Protein AF-A0A3M6CZA2-F1 (afdb_monomer_lite)

pLDDT: mean 88.52, std 11.48, range [43.59, 98.12]

Sequence (264 aa):
MQGRQVVDALHIYQQDYGDNYLMNISAMGYRSLSHYLQSLDPKYHNEAEVNNFVRDFARHYEAGELNAEEFEIHKTHIETQLAPQTALLRQFIHAAPRISGVSLLKGATGHDDLFTTQLNGESALQALLSGKALRFNGFLSTTSSADAAVEFSSVSDERGLGRARYTVDLSSGDLSSEVLRRQTLRDLQSNRVDASSIFFRFKADHVAGIHVDAIQDAHNPDMSISEAGEQEILLNPGHYFQPEKIVMLEQGFAVTGRLAYGER

Organism: NCBI:txid251654

Structure (mmCIF, N/CA/C/O backbone):
data_AF-A0A3M6CZA2-F1
#
_entry.id   AF-A0A3M6CZA2-F1
#
loop_
_atom_site.group_PDB
_atom_site.id
_atom_site.type_symbol
_atom_site.label_atom_id
_atom_site.label_alt_id
_atom_site.label_comp_id
_atom_site.label_asym_id
_atom_site.label_entity_id
_atom_site.label_seq_id
_atom_site.pdbx_PDB_ins_code
_atom_site.Cartn_x
_atom_site.Cartn_y
_atom_site.Cartn_z
_atom_site.occupancy
_atom_site.B_iso_or_equiv
_atom_site.auth_seq_id
_atom_site.auth_comp_id
_atom_site.auth_asym_id
_atom_site.auth_atom_id
_atom_site.pdbx_PDB_model_num
ATOM 1 N N . MET A 1 1 ? 3.888 -18.919 -23.734 1.00 58.25 1 MET A N 1
ATOM 2 C CA . MET A 1 1 ? 4.608 -17.629 -23.836 1.00 58.25 1 MET A CA 1
ATOM 3 C C . MET A 1 1 ? 4.120 -16.617 -22.803 1.00 58.25 1 MET A C 1
ATOM 5 O O . MET A 1 1 ? 4.965 -16.112 -22.086 1.00 58.25 1 MET A O 1
ATOM 9 N N . GLN A 1 2 ? 2.809 -16.394 -22.642 1.00 70.69 2 GLN A N 1
ATOM 10 C CA . GLN A 1 2 ? 2.273 -15.407 -21.684 1.00 70.69 2 GLN A CA 1
ATOM 11 C C . GLN A 1 2 ? 2.619 -15.684 -20.204 1.00 70.69 2 GLN A C 1
ATOM 13 O O . GLN A 1 2 ? 2.971 -14.754 -19.494 1.00 70.69 2 GLN A O 1
ATOM 18 N N . GLY A 1 3 ? 2.607 -16.947 -19.752 1.00 75.38 3 GLY A N 1
ATOM 19 C CA . GLY A 1 3 ? 2.955 -17.289 -18.359 1.00 75.38 3 GLY A CA 1
ATOM 20 C C . GLY A 1 3 ? 4.385 -16.903 -17.956 1.00 75.38 3 GLY A C 1
ATOM 21 O O . GLY A 1 3 ? 4.588 -16.380 -16.870 1.00 75.38 3 GLY A O 1
ATOM 22 N N . ARG A 1 4 ? 5.364 -17.056 -18.861 1.00 79.88 4 ARG A N 1
ATOM 23 C CA . ARG A 1 4 ? 6.758 -16.656 -18.602 1.00 79.88 4 ARG A CA 1
ATOM 24 C C . ARG A 1 4 ? 6.899 -15.140 -18.452 1.00 79.88 4 ARG A C 1
ATOM 26 O O . ARG A 1 4 ? 7.545 -14.690 -17.525 1.00 79.88 4 ARG A O 1
ATOM 33 N N . GLN A 1 5 ? 6.218 -14.370 -19.300 1.00 87.19 5 GLN A N 1
ATOM 34 C CA . GLN A 1 5 ? 6.231 -12.905 -19.222 1.00 87.19 5 GLN A CA 1
ATOM 35 C C . GLN A 1 5 ? 5.618 -12.386 -17.912 1.00 87.19 5 GLN A C 1
ATOM 37 O O . GLN A 1 5 ? 6.065 -11.376 -17.386 1.00 87.19 5 GLN A O 1
ATOM 42 N N . VAL A 1 6 ? 4.604 -13.074 -17.375 1.00 87.88 6 VAL A N 1
ATOM 43 C CA . VAL A 1 6 ? 4.019 -12.736 -16.067 1.00 87.88 6 VAL A CA 1
ATOM 44 C C . VAL A 1 6 ? 5.003 -13.025 -14.936 1.00 87.88 6 VAL A C 1
ATOM 46 O O . VAL A 1 6 ? 5.134 -12.196 -14.044 1.00 87.88 6 VAL A O 1
ATOM 49 N N . VAL A 1 7 ? 5.712 -14.158 -14.982 1.00 86.31 7 VAL A N 1
ATOM 50 C CA . VAL A 1 7 ? 6.762 -14.472 -13.999 1.00 86.31 7 VAL A CA 1
ATOM 51 C C . VAL A 1 7 ? 7.895 -13.451 -14.061 1.00 86.31 7 VAL A C 1
ATOM 53 O O . VAL A 1 7 ? 8.303 -12.959 -13.018 1.00 86.31 7 VAL A O 1
ATOM 56 N N . ASP A 1 8 ? 8.351 -13.076 -15.257 1.00 87.88 8 ASP A N 1
ATOM 57 C CA . ASP A 1 8 ? 9.395 -12.059 -15.420 1.00 87.88 8 ASP A CA 1
ATOM 58 C C . ASP A 1 8 ? 8.938 -10.705 -14.840 1.00 87.88 8 ASP A C 1
ATOM 60 O O . ASP A 1 8 ? 9.689 -10.039 -14.133 1.00 87.88 8 ASP A O 1
ATOM 64 N N . ALA A 1 9 ? 7.680 -10.314 -15.073 1.00 91.50 9 ALA A N 1
ATOM 65 C CA . ALA A 1 9 ? 7.120 -9.085 -14.515 1.00 91.50 9 ALA A CA 1
ATOM 66 C C . ALA A 1 9 ? 6.955 -9.139 -12.984 1.00 91.50 9 ALA A C 1
ATOM 68 O O . ALA A 1 9 ? 7.176 -8.131 -12.317 1.00 91.50 9 ALA A O 1
ATOM 69 N N . LEU A 1 10 ? 6.582 -10.298 -12.424 1.00 90.12 10 LEU A N 1
ATOM 70 C CA . LEU A 1 10 ? 6.540 -10.519 -10.974 1.00 90.12 10 LEU A CA 1
ATOM 71 C C . LEU A 1 10 ? 7.938 -10.445 -10.368 1.00 90.12 10 LEU A C 1
ATOM 73 O O . LEU A 1 10 ? 8.107 -9.820 -9.329 1.00 90.12 10 LEU A O 1
ATOM 77 N N . HIS A 1 11 ? 8.931 -11.028 -11.040 1.00 87.38 11 HIS A N 1
ATOM 78 C CA . HIS A 1 11 ? 10.315 -10.958 -10.600 1.00 87.38 11 HIS A CA 1
ATOM 79 C C . HIS A 1 11 ? 10.793 -9.509 -10.530 1.00 87.38 11 HIS A C 1
ATOM 81 O O . HIS A 1 11 ? 11.280 -9.103 -9.485 1.00 87.38 11 HIS A O 1
ATOM 87 N N . ILE A 1 12 ? 10.579 -8.721 -11.589 1.00 89.56 12 ILE A N 1
ATOM 88 C CA . ILE A 1 12 ? 10.901 -7.284 -11.602 1.00 89.56 12 ILE A CA 1
ATOM 89 C C . ILE A 1 12 ? 10.194 -6.561 -10.447 1.00 89.56 12 ILE A C 1
ATOM 91 O O . ILE A 1 12 ? 10.820 -5.797 -9.724 1.00 89.56 12 ILE A O 1
ATOM 95 N N . TYR A 1 13 ? 8.906 -6.840 -10.220 1.00 89.75 13 TYR A N 1
ATOM 96 C CA . TYR A 1 13 ? 8.162 -6.224 -9.120 1.00 89.75 13 TYR A CA 1
ATOM 97 C C . TYR A 1 13 ? 8.726 -6.574 -7.732 1.00 89.75 13 TYR A C 1
ATOM 99 O O . TYR A 1 13 ? 8.630 -5.754 -6.829 1.00 89.75 13 TYR A O 1
ATOM 107 N N . GLN A 1 14 ? 9.286 -7.769 -7.544 1.00 85.25 14 GLN A N 1
ATOM 108 C CA . GLN A 1 14 ? 9.836 -8.224 -6.262 1.00 85.25 14 GLN A CA 1
ATOM 109 C C . GLN A 1 14 ? 11.319 -7.867 -6.058 1.00 85.25 14 GLN A C 1
ATOM 111 O O . GLN A 1 14 ? 11.851 -8.148 -4.992 1.00 85.25 14 GLN A O 1
ATOM 116 N N . GLN A 1 15 ? 12.005 -7.288 -7.049 1.00 79.50 15 GLN A N 1
ATOM 117 C CA . GLN A 1 15 ? 13.421 -6.938 -6.912 1.00 79.50 15 GLN A CA 1
ATOM 118 C C . GLN A 1 15 ? 13.648 -5.740 -5.977 1.00 79.50 15 GLN A C 1
ATOM 120 O O . GLN A 1 15 ? 12.891 -4.766 -5.974 1.00 79.50 15 GLN A O 1
ATOM 125 N N . ASP A 1 16 ? 14.775 -5.771 -5.265 1.00 66.31 16 ASP A N 1
ATOM 126 C CA . ASP A 1 16 ? 15.174 -4.788 -4.248 1.00 66.31 16 ASP A CA 1
ATOM 127 C C . ASP A 1 16 ? 15.736 -3.467 -4.815 1.00 66.31 16 ASP A C 1
ATOM 129 O O . ASP A 1 16 ? 16.473 -2.754 -4.141 1.00 66.31 16 ASP A O 1
ATOM 133 N N . TYR A 1 17 ? 15.383 -3.100 -6.050 1.00 79.06 17 TYR A N 1
ATOM 134 C CA . TYR A 1 17 ? 15.902 -1.902 -6.735 1.00 79.06 17 TYR A CA 1
ATOM 135 C C . TYR A 1 17 ? 14.880 -0.759 -6.854 1.00 79.06 17 TYR A C 1
ATOM 137 O O . TYR A 1 17 ? 15.056 0.174 -7.638 1.00 79.06 17 TYR A O 1
ATOM 145 N N . GLY A 1 18 ? 13.790 -0.827 -6.084 1.00 85.94 18 GLY A N 1
ATOM 146 C CA . GLY A 1 18 ? 12.730 0.186 -6.082 1.00 85.94 18 GLY A CA 1
ATOM 147 C C . GLY A 1 18 ? 11.766 0.090 -7.266 1.00 85.94 18 GLY A C 1
ATOM 148 O O . GLY A 1 18 ? 10.892 0.946 -7.442 1.00 85.94 18 GLY A O 1
ATOM 149 N N . ASP A 1 19 ? 11.861 -0.973 -8.061 1.00 91.62 19 ASP A N 1
ATOM 150 C CA . ASP A 1 19 ? 10.943 -1.220 -9.170 1.00 91.62 19 ASP A CA 1
ATOM 151 C C . ASP A 1 19 ? 9.513 -1.421 -8.677 1.00 91.62 19 ASP A C 1
ATOM 153 O O . ASP A 1 19 ? 8.578 -0.926 -9.306 1.00 91.62 19 ASP A O 1
ATOM 157 N N . ASN A 1 20 ? 9.316 -2.022 -7.499 1.00 90.88 20 ASN A N 1
ATOM 158 C CA . ASN A 1 20 ? 8.005 -2.090 -6.855 1.00 90.88 20 ASN A CA 1
ATOM 159 C C . ASN A 1 20 ? 7.363 -0.697 -6.700 1.00 90.88 20 ASN A C 1
ATOM 161 O O . ASN A 1 20 ? 6.178 -0.511 -6.992 1.00 90.88 20 ASN A O 1
ATOM 165 N N . TYR A 1 21 ? 8.136 0.304 -6.283 1.00 92.81 21 TYR A N 1
ATOM 166 C CA . TYR A 1 21 ? 7.700 1.681 -6.098 1.00 92.81 21 TYR A CA 1
ATOM 167 C C . TYR A 1 21 ? 7.381 2.345 -7.444 1.00 92.81 21 TYR A C 1
ATOM 169 O O . TYR A 1 21 ? 6.293 2.902 -7.627 1.00 92.81 21 TYR A O 1
ATOM 177 N N . LEU A 1 22 ? 8.271 2.220 -8.429 1.00 94.62 22 LEU A N 1
ATOM 178 C CA . LEU A 1 22 ? 8.088 2.805 -9.761 1.00 94.62 22 LEU A CA 1
ATOM 179 C C . LEU A 1 22 ? 6.929 2.151 -10.538 1.00 94.62 22 LEU A C 1
ATOM 181 O O . LEU A 1 22 ? 6.143 2.838 -11.200 1.00 94.62 22 LEU A O 1
ATOM 185 N N . MET A 1 23 ? 6.753 0.835 -10.411 1.00 95.81 23 MET A N 1
ATOM 186 C CA . MET A 1 23 ? 5.603 0.110 -10.952 1.00 95.81 23 MET A CA 1
ATOM 187 C C . MET A 1 23 ? 4.302 0.547 -10.275 1.00 95.81 23 MET A C 1
ATOM 189 O O . MET A 1 23 ? 3.284 0.691 -10.951 1.00 95.81 23 MET A O 1
ATOM 193 N N . ASN A 1 24 ? 4.315 0.834 -8.969 1.00 94.81 24 ASN A N 1
ATOM 194 C CA . ASN A 1 24 ? 3.164 1.412 -8.273 1.00 94.81 24 ASN A CA 1
ATOM 195 C C . ASN A 1 24 ? 2.813 2.816 -8.789 1.00 94.81 24 ASN A C 1
ATOM 197 O O . ASN A 1 24 ? 1.635 3.104 -9.014 1.00 94.81 24 ASN A O 1
ATOM 201 N N . ILE A 1 25 ? 3.808 3.662 -9.074 1.00 95.38 25 ILE A N 1
ATOM 202 C CA . ILE A 1 25 ? 3.595 4.956 -9.742 1.00 95.38 25 ILE A CA 1
ATOM 203 C C . ILE A 1 25 ? 2.927 4.768 -11.109 1.00 95.38 25 ILE A C 1
ATOM 205 O O . ILE A 1 25 ? 1.916 5.413 -11.409 1.00 95.38 25 ILE A O 1
ATOM 209 N N . SER A 1 26 ? 3.441 3.842 -11.919 1.00 96.06 26 SER A N 1
ATOM 210 C CA . SER A 1 26 ? 2.845 3.507 -13.215 1.00 96.06 26 SER A CA 1
ATOM 211 C C . SER A 1 26 ? 1.407 2.986 -13.067 1.00 96.06 26 SER A C 1
ATOM 213 O O . SER A 1 26 ? 0.498 3.375 -13.807 1.00 96.06 26 SER A O 1
ATOM 215 N N . ALA A 1 27 ? 1.158 2.154 -12.054 1.00 95.19 27 ALA A N 1
ATOM 216 C CA . ALA A 1 27 ? -0.139 1.554 -11.772 1.00 95.19 27 ALA A CA 1
ATOM 217 C C . ALA A 1 27 ? -1.202 2.592 -11.377 1.00 95.19 27 ALA A C 1
ATOM 219 O O . ALA A 1 27 ? -2.349 2.485 -11.828 1.00 95.19 27 ALA A O 1
ATOM 220 N N . MET A 1 28 ? -0.801 3.634 -10.641 1.00 94.06 28 MET A N 1
ATOM 221 C CA . MET A 1 28 ? -1.630 4.800 -10.311 1.00 94.06 28 MET A CA 1
ATOM 222 C C . MET A 1 28 ? -2.018 5.640 -11.543 1.00 94.06 28 MET A C 1
ATOM 224 O O . MET A 1 28 ? -2.902 6.490 -11.455 1.00 94.06 28 MET A O 1
ATOM 228 N N . GLY A 1 29 ? -1.407 5.387 -12.706 1.00 93.94 29 GLY A N 1
ATOM 229 C CA . GLY A 1 29 ? -1.721 6.047 -13.975 1.00 93.94 29 GLY A CA 1
ATOM 230 C C . GLY A 1 29 ? -0.766 7.182 -14.346 1.00 93.94 29 GLY A C 1
ATOM 231 O O . GLY A 1 29 ? -1.003 7.880 -15.338 1.00 93.94 29 GLY A O 1
ATOM 232 N N . TYR A 1 30 ? 0.318 7.375 -13.592 1.00 95.81 30 TYR A N 1
ATOM 233 C CA . TYR A 1 30 ? 1.350 8.338 -13.953 1.00 95.81 30 TYR A CA 1
ATOM 234 C C . TYR A 1 30 ? 2.206 7.786 -15.091 1.00 95.81 30 TYR A C 1
ATOM 236 O O . TYR A 1 30 ? 2.660 6.646 -15.068 1.00 95.81 30 TYR A O 1
ATOM 244 N N . ARG A 1 31 ? 2.418 8.619 -16.112 1.00 93.19 31 ARG A N 1
ATOM 245 C CA . ARG A 1 31 ? 3.180 8.241 -17.308 1.00 93.19 31 ARG A CA 1
ATOM 246 C C . ARG A 1 31 ? 4.689 8.250 -17.089 1.00 93.19 31 ARG A C 1
ATOM 248 O O . ARG A 1 31 ? 5.379 7.576 -17.833 1.00 93.19 31 ARG A O 1
ATOM 255 N N . SER A 1 32 ? 5.169 9.030 -16.124 1.00 95.12 32 SER A N 1
ATOM 256 C CA . SER A 1 32 ? 6.586 9.245 -15.836 1.00 95.12 32 SER A CA 1
ATOM 257 C C . SER A 1 32 ? 6.802 9.558 -14.361 1.00 95.12 32 SER A C 1
ATOM 259 O O . SER A 1 32 ? 5.875 10.012 -13.678 1.00 95.12 32 SER A O 1
ATOM 261 N N . LEU A 1 33 ? 8.042 9.385 -13.893 1.00 94.62 33 LEU A N 1
ATOM 262 C CA . LEU A 1 33 ? 8.445 9.770 -12.540 1.00 94.62 33 LEU A CA 1
ATOM 263 C C . LEU A 1 33 ? 8.241 11.276 -12.316 1.00 94.62 33 LEU A C 1
ATOM 265 O O . LEU A 1 33 ? 7.632 11.681 -11.330 1.00 94.62 33 LEU A O 1
ATOM 269 N N . SER A 1 34 ? 8.652 12.110 -13.274 1.00 95.06 34 SER A N 1
ATOM 270 C CA . SER A 1 34 ? 8.475 13.566 -13.201 1.00 95.06 34 SER A CA 1
ATOM 271 C C . SER A 1 34 ? 7.008 13.977 -13.051 1.00 95.06 34 SER A C 1
ATOM 273 O O . SER A 1 34 ? 6.697 14.841 -12.235 1.00 95.06 34 SER A O 1
ATOM 275 N N . HIS A 1 35 ? 6.093 13.347 -13.801 1.00 95.31 35 HIS A N 1
ATOM 276 C CA . HIS A 1 35 ? 4.660 13.645 -13.710 1.00 95.31 35 HIS A CA 1
ATOM 277 C C . HIS A 1 35 ? 4.093 13.295 -12.327 1.00 95.31 35 HIS A C 1
ATOM 279 O O . HIS A 1 35 ? 3.260 14.029 -11.798 1.00 95.31 35 HIS A O 1
ATOM 285 N N . TYR A 1 36 ? 4.563 12.198 -11.728 1.00 95.31 36 TYR A N 1
ATOM 286 C CA . TYR A 1 36 ? 4.204 11.830 -10.362 1.00 95.31 36 TYR A CA 1
ATOM 287 C C . TYR A 1 36 ? 4.725 12.837 -9.339 1.00 95.31 36 TYR A C 1
ATOM 289 O O . TYR A 1 36 ? 3.931 13.394 -8.581 1.00 95.31 36 TYR A O 1
ATOM 297 N N . LEU A 1 37 ? 6.020 13.147 -9.370 1.00 95.44 37 LEU A N 1
ATOM 298 C CA . LEU A 1 37 ? 6.642 14.075 -8.425 1.00 95.44 37 LEU A CA 1
ATOM 299 C C . LEU A 1 37 ? 5.999 15.470 -8.474 1.00 95.44 37 LEU A C 1
ATOM 301 O O . LEU A 1 37 ? 5.700 16.053 -7.436 1.00 95.44 37 LEU A O 1
ATOM 305 N N . GLN A 1 38 ? 5.685 15.975 -9.669 1.00 95.31 38 GLN A N 1
ATOM 306 C CA . GLN A 1 38 ? 4.983 17.254 -9.852 1.00 95.31 38 GLN A CA 1
ATOM 307 C C . GLN A 1 38 ? 3.582 17.279 -9.228 1.00 95.31 38 GLN A C 1
ATOM 309 O O . GLN A 1 38 ? 3.094 18.353 -8.876 1.00 95.31 38 GLN A O 1
ATOM 314 N N . SER A 1 39 ? 2.937 16.117 -9.087 1.00 94.50 39 SER A N 1
ATOM 315 C CA . SER A 1 39 ? 1.644 16.003 -8.407 1.00 94.50 39 SER A CA 1
ATOM 316 C C . SER A 1 39 ? 1.758 15.995 -6.880 1.00 94.50 39 SER A C 1
ATOM 318 O O . SER A 1 39 ? 0.775 16.309 -6.210 1.00 94.50 39 SER A O 1
ATOM 320 N N . LEU A 1 40 ? 2.938 15.668 -6.338 1.00 91.94 40 LEU A N 1
ATOM 321 C CA . LEU A 1 40 ? 3.200 15.674 -4.899 1.00 91.94 40 LEU A CA 1
ATOM 322 C C . LEU A 1 40 ? 3.536 17.076 -4.387 1.00 91.94 40 LEU A C 1
ATOM 324 O O . LEU A 1 40 ? 2.993 17.506 -3.373 1.00 91.94 40 LEU A O 1
ATOM 328 N N . ASP A 1 41 ? 4.433 17.785 -5.078 1.00 93.81 41 ASP A N 1
ATOM 329 C CA . ASP A 1 41 ? 4.926 19.091 -4.638 1.00 93.81 41 ASP A CA 1
ATOM 330 C C . ASP A 1 41 ? 5.296 19.986 -5.841 1.00 93.81 41 ASP A C 1
ATOM 332 O O . ASP A 1 41 ? 6.012 19.542 -6.750 1.00 93.81 41 ASP A O 1
ATOM 336 N N . PRO A 1 42 ? 4.873 21.270 -5.856 1.00 94.69 42 PRO A N 1
ATOM 337 C CA . PRO A 1 42 ? 5.245 22.225 -6.894 1.00 94.69 42 PRO A CA 1
ATOM 338 C C . PRO A 1 42 ? 6.751 22.337 -7.172 1.00 94.69 42 PRO A C 1
ATOM 340 O O . PRO A 1 42 ? 7.116 22.632 -8.311 1.00 94.69 42 PRO A O 1
ATOM 343 N N . LYS A 1 43 ? 7.634 22.076 -6.195 1.00 96.00 43 LYS A N 1
ATOM 344 C CA . LYS A 1 43 ? 9.096 22.152 -6.373 1.00 96.00 43 LYS A CA 1
ATOM 345 C C . LYS A 1 43 ? 9.610 21.258 -7.505 1.00 96.00 43 LYS A C 1
ATOM 347 O O . LYS A 1 43 ? 10.557 21.630 -8.190 1.00 96.00 43 LYS A O 1
ATOM 352 N N . TYR A 1 44 ? 8.942 20.135 -7.776 1.00 96.56 44 TYR A N 1
ATOM 353 C CA . TYR A 1 44 ? 9.331 19.185 -8.823 1.00 96.56 44 TYR A CA 1
ATOM 354 C C . TYR A 1 44 ? 8.996 19.650 -10.253 1.00 96.56 44 TYR A C 1
ATOM 356 O O . TYR A 1 44 ? 9.281 18.948 -11.223 1.00 96.56 44 TYR A O 1
ATOM 364 N N . HIS A 1 45 ? 8.442 20.857 -10.423 1.00 94.81 45 HIS A N 1
ATOM 365 C CA . HIS A 1 45 ? 8.446 21.536 -11.725 1.00 94.81 45 HIS A CA 1
ATOM 366 C C . HIS A 1 45 ? 9.856 22.010 -12.121 1.00 94.81 45 HIS A C 1
ATOM 368 O O . HIS A 1 45 ? 10.099 22.304 -13.289 1.00 94.81 45 HIS A O 1
ATOM 374 N N . ASN A 1 46 ? 10.791 22.069 -11.166 1.00 96.06 46 ASN A N 1
ATOM 375 C CA . ASN A 1 46 ? 12.207 22.293 -11.419 1.00 96.06 46 ASN A CA 1
ATOM 376 C C . ASN A 1 46 ? 12.916 20.962 -11.720 1.00 96.06 46 ASN A C 1
ATOM 378 O O . ASN A 1 46 ? 12.946 20.058 -10.886 1.00 96.06 46 ASN A O 1
ATOM 382 N N . GLU A 1 47 ? 13.556 20.866 -12.886 1.00 95.38 47 GLU A N 1
ATOM 383 C CA . GLU A 1 47 ? 14.305 19.675 -13.293 1.00 95.38 47 GLU A CA 1
ATOM 384 C C . GLU A 1 47 ? 15.463 19.336 -12.339 1.00 95.38 47 GLU A C 1
ATOM 386 O O . GLU A 1 47 ? 15.766 18.162 -12.136 1.00 95.38 47 GLU A O 1
ATOM 391 N N . ALA A 1 48 ? 16.079 20.330 -11.693 1.00 96.56 48 ALA A N 1
ATOM 392 C CA . ALA A 1 48 ? 17.123 20.073 -10.705 1.00 96.56 48 ALA A CA 1
ATOM 393 C C . ALA A 1 48 ? 16.595 19.279 -9.495 1.00 96.56 48 ALA A C 1
ATOM 395 O O . ALA A 1 48 ? 17.285 18.382 -9.016 1.00 96.56 48 ALA A O 1
ATOM 396 N N . GLU A 1 49 ? 15.362 19.547 -9.050 1.00 97.06 49 GLU A N 1
ATOM 397 C CA . GLU A 1 49 ? 14.726 18.824 -7.938 1.00 97.06 49 GLU A CA 1
ATOM 398 C C . GLU A 1 49 ? 14.362 17.390 -8.330 1.00 97.06 49 GLU A C 1
ATOM 400 O O . GLU A 1 49 ? 14.559 16.463 -7.546 1.00 97.06 49 GLU A O 1
ATOM 405 N N . VAL A 1 50 ? 13.898 17.185 -9.567 1.00 95.69 50 VAL A N 1
ATOM 406 C CA . VAL A 1 50 ? 13.680 15.837 -10.120 1.00 95.69 50 VAL A CA 1
ATOM 407 C C . VAL A 1 50 ? 15.001 15.069 -10.180 1.00 95.69 50 VAL A C 1
ATOM 409 O O . VAL A 1 50 ? 15.072 13.916 -9.765 1.00 95.69 50 VAL A O 1
ATOM 412 N N . ASN A 1 51 ? 16.075 15.714 -10.637 1.00 95.62 51 ASN A N 1
ATOM 413 C CA . ASN A 1 51 ? 17.385 15.080 -10.724 1.00 95.62 51 ASN A CA 1
ATOM 414 C C . ASN A 1 51 ? 17.970 14.742 -9.342 1.00 95.62 51 ASN A C 1
ATOM 416 O O . ASN A 1 51 ? 18.650 13.728 -9.203 1.00 95.62 51 ASN A O 1
ATOM 420 N N . ASN A 1 52 ? 17.722 15.571 -8.324 1.00 95.00 52 ASN A N 1
ATOM 421 C CA . ASN A 1 52 ? 18.109 15.271 -6.944 1.00 95.00 52 ASN A CA 1
ATOM 422 C C . ASN A 1 52 ? 17.349 14.054 -6.417 1.00 95.00 52 ASN A C 1
ATOM 424 O O . ASN A 1 52 ? 17.981 13.128 -5.918 1.00 95.00 52 ASN A O 1
ATOM 428 N N . PHE A 1 53 ? 16.031 14.002 -6.641 1.00 94.94 53 PHE A N 1
ATOM 429 C CA . PHE A 1 53 ? 15.223 12.840 -6.279 1.00 94.94 53 PHE A CA 1
ATOM 430 C C . PHE A 1 53 ? 15.770 11.549 -6.895 1.00 94.94 53 PHE A C 1
ATOM 432 O O . PHE A 1 53 ? 15.931 10.572 -6.179 1.00 94.94 53 PHE A O 1
ATOM 439 N N . VAL A 1 54 ? 16.103 11.537 -8.192 1.00 94.50 54 VAL A N 1
ATOM 440 C CA . VAL A 1 54 ? 16.634 10.334 -8.864 1.00 94.50 54 VAL A CA 1
ATOM 441 C C . VAL A 1 54 ? 17.928 9.843 -8.205 1.00 94.50 54 VAL A C 1
ATOM 443 O O . VAL A 1 54 ? 18.098 8.643 -8.009 1.00 94.50 54 VAL A O 1
ATOM 446 N N . ARG A 1 55 ? 18.829 10.756 -7.817 1.00 92.94 55 ARG A N 1
ATOM 447 C CA . ARG A 1 55 ? 20.075 10.384 -7.123 1.00 92.94 55 ARG A CA 1
ATOM 448 C C . ARG A 1 55 ? 19.812 9.834 -5.730 1.00 92.94 55 ARG A C 1
ATOM 450 O O . ARG A 1 55 ? 20.449 8.862 -5.338 1.00 92.94 55 ARG A O 1
ATOM 457 N N . ASP A 1 56 ? 18.906 10.458 -4.987 1.00 92.94 56 ASP A N 1
ATOM 458 C CA . ASP A 1 56 ? 18.588 10.032 -3.626 1.00 92.94 56 ASP A CA 1
ATOM 459 C C . ASP A 1 56 ? 17.830 8.699 -3.625 1.00 92.94 56 ASP A C 1
ATOM 461 O O . ASP A 1 56 ? 18.148 7.824 -2.826 1.00 92.94 56 ASP A O 1
ATOM 465 N N . PHE A 1 57 ? 16.928 8.495 -4.589 1.00 92.38 57 PHE A N 1
ATOM 466 C CA . PHE A 1 57 ? 16.244 7.226 -4.830 1.00 92.38 57 PHE A CA 1
ATOM 467 C C . PHE A 1 57 ? 17.239 6.105 -5.160 1.00 92.38 57 PHE A C 1
ATOM 469 O O . PHE A 1 57 ? 17.210 5.049 -4.539 1.00 92.38 57 PHE A O 1
ATOM 476 N N . ALA A 1 58 ? 18.178 6.348 -6.077 1.00 90.31 58 ALA A N 1
ATOM 477 C CA . ALA A 1 58 ? 19.204 5.367 -6.426 1.00 90.31 58 ALA A CA 1
ATOM 478 C C . ALA A 1 58 ? 20.113 5.012 -5.240 1.00 90.31 58 ALA A C 1
ATOM 480 O O . ALA A 1 58 ? 20.464 3.852 -5.049 1.00 90.31 58 ALA A O 1
ATOM 481 N N . ARG A 1 59 ? 20.463 5.995 -4.401 1.00 89.56 59 ARG A N 1
ATOM 482 C CA . ARG A 1 59 ? 21.220 5.756 -3.163 1.00 89.56 59 ARG A CA 1
ATOM 483 C C . ARG A 1 59 ? 20.422 4.963 -2.133 1.00 89.56 59 ARG A C 1
ATOM 485 O O . ARG A 1 59 ? 21.013 4.123 -1.467 1.00 89.56 59 ARG A O 1
ATOM 492 N N . HIS A 1 60 ? 19.124 5.241 -1.995 1.00 89.56 60 HIS A N 1
ATOM 493 C CA . HIS A 1 60 ? 18.236 4.520 -1.081 1.00 89.56 60 HIS A CA 1
ATOM 494 C C . HIS A 1 60 ? 18.197 3.024 -1.412 1.00 89.56 60 HIS A C 1
ATOM 496 O O . HIS A 1 60 ? 18.275 2.202 -0.510 1.00 89.56 60 HIS A O 1
ATOM 502 N N . TYR A 1 61 ? 18.159 2.688 -2.702 1.00 87.19 61 TYR A N 1
ATOM 503 C CA . TYR A 1 61 ? 18.171 1.312 -3.204 1.00 87.19 61 TYR A CA 1
ATOM 504 C C . TYR A 1 61 ? 19.579 0.792 -3.548 1.00 87.19 61 TYR A C 1
ATOM 506 O O . TYR A 1 61 ? 19.737 -0.077 -4.399 1.00 87.19 61 TYR A O 1
ATOM 514 N N . GLU A 1 62 ? 20.613 1.356 -2.912 1.00 82.06 62 GLU A N 1
ATOM 515 C CA . GLU A 1 62 ? 22.015 0.917 -2.994 1.00 82.06 62 GLU A CA 1
ATOM 516 C C . GLU A 1 62 ? 22.603 0.784 -4.418 1.00 82.06 62 GLU A C 1
ATOM 518 O O . GLU A 1 62 ? 23.628 0.134 -4.620 1.00 82.06 62 GLU A O 1
ATOM 523 N N . ALA A 1 63 ? 22.038 1.474 -5.413 1.00 78.56 63 ALA A N 1
ATOM 524 C CA . ALA A 1 63 ? 22.526 1.460 -6.796 1.00 78.56 63 ALA A CA 1
ATOM 525 C C . ALA A 1 63 ? 23.860 2.218 -6.987 1.00 78.56 63 ALA A C 1
ATOM 527 O O . ALA A 1 63 ? 24.454 2.192 -8.063 1.00 78.56 63 ALA A O 1
ATOM 528 N N . GLY A 1 64 ? 24.360 2.885 -5.941 1.00 75.88 64 GLY A N 1
ATOM 529 C CA . GLY A 1 64 ? 25.644 3.588 -5.946 1.00 75.88 64 GLY A CA 1
ATOM 530 C C . GLY A 1 64 ? 25.625 4.938 -6.676 1.00 75.88 64 GLY A C 1
ATOM 531 O O . GLY A 1 64 ? 24.586 5.581 -6.835 1.00 75.88 64 GLY A O 1
ATOM 532 N N . GLU A 1 65 ? 26.811 5.424 -7.059 1.00 81.25 65 GLU A N 1
ATOM 533 C CA . GLU A 1 65 ? 26.937 6.636 -7.876 1.00 81.25 65 GLU A CA 1
ATOM 534 C C . GLU A 1 65 ? 26.651 6.317 -9.342 1.00 81.25 65 GLU A C 1
ATOM 536 O O . GLU A 1 65 ? 27.430 5.632 -10.001 1.00 81.25 65 GLU A O 1
ATOM 541 N N . LEU A 1 66 ? 25.549 6.862 -9.850 1.00 86.56 66 LEU A N 1
ATOM 542 C CA . LEU A 1 66 ? 25.130 6.658 -11.230 1.00 86.56 66 LEU A CA 1
ATOM 543 C C . LEU A 1 66 ? 26.008 7.444 -12.205 1.00 86.56 66 LEU A C 1
ATOM 545 O O . LEU A 1 66 ? 26.222 8.653 -12.045 1.00 86.56 66 LEU A O 1
ATOM 549 N N . ASN A 1 67 ? 26.438 6.784 -13.275 1.00 89.25 67 ASN A N 1
ATOM 550 C CA . ASN A 1 67 ? 26.957 7.466 -14.451 1.00 89.25 67 ASN A CA 1
ATOM 551 C C . ASN A 1 67 ? 25.818 8.143 -15.251 1.00 89.25 67 ASN A C 1
ATOM 553 O O . ASN A 1 67 ? 24.638 8.024 -14.924 1.00 89.25 67 ASN A O 1
ATOM 557 N N . ALA A 1 68 ? 26.160 8.896 -16.303 1.00 90.06 68 ALA A N 1
ATOM 558 C CA . ALA A 1 68 ? 25.171 9.662 -17.069 1.00 90.06 68 ALA A CA 1
ATOM 559 C C . ALA A 1 68 ? 24.106 8.788 -17.762 1.00 90.06 68 ALA A C 1
ATOM 561 O O . ALA A 1 68 ? 22.959 9.209 -17.872 1.00 90.06 68 ALA A O 1
ATOM 562 N N . GLU A 1 69 ? 24.472 7.592 -18.225 1.00 89.50 69 GLU A N 1
ATOM 563 C CA . GLU A 1 69 ? 23.546 6.658 -18.871 1.00 89.50 69 GLU A CA 1
ATOM 564 C C . GLU A 1 69 ? 22.624 6.002 -17.837 1.00 89.50 69 GLU A C 1
ATOM 566 O O . GLU A 1 69 ? 21.406 6.025 -17.996 1.00 89.50 69 GLU A O 1
ATOM 571 N N . GLU A 1 70 ? 23.189 5.503 -16.737 1.00 88.62 70 GLU A N 1
ATOM 572 C CA . GLU A 1 70 ? 22.435 4.912 -15.622 1.00 88.62 70 GLU A CA 1
ATOM 573 C C . GLU A 1 70 ? 21.448 5.915 -15.015 1.00 88.62 70 GLU A C 1
ATOM 575 O O . GLU A 1 70 ? 20.302 5.578 -14.721 1.00 88.62 70 GLU A O 1
ATOM 580 N N . PHE A 1 71 ? 21.863 7.175 -14.885 1.00 91.44 71 PHE A N 1
ATOM 581 C CA . PHE A 1 71 ? 21.009 8.257 -14.412 1.00 91.44 71 PHE A CA 1
ATOM 582 C C . PHE A 1 71 ? 19.771 8.455 -15.295 1.00 91.44 71 PHE A C 1
ATOM 584 O O . PHE A 1 71 ? 18.653 8.540 -14.781 1.00 91.44 71 PHE A O 1
ATOM 591 N N . GLU A 1 72 ? 19.949 8.498 -16.617 1.00 90.94 72 GLU A N 1
ATOM 592 C CA . GLU A 1 72 ? 18.825 8.631 -17.546 1.00 90.94 72 GLU A CA 1
ATOM 593 C C . GLU A 1 72 ? 17.941 7.377 -17.561 1.00 90.94 72 GLU A C 1
ATOM 595 O O . GLU A 1 72 ? 16.716 7.498 -17.653 1.00 90.94 72 GLU A O 1
ATOM 600 N N . ILE A 1 73 ? 18.523 6.184 -17.384 1.00 88.75 73 ILE A N 1
ATOM 601 C CA . ILE A 1 73 ? 17.758 4.941 -17.223 1.00 88.75 73 ILE A CA 1
ATOM 602 C C . ILE A 1 73 ? 16.861 5.031 -15.989 1.00 88.75 73 ILE A C 1
ATOM 604 O O . ILE A 1 73 ? 15.661 4.824 -16.127 1.00 88.75 73 ILE A O 1
ATOM 608 N N . HIS A 1 74 ? 17.387 5.397 -14.816 1.00 88.25 74 HIS A N 1
ATOM 609 C CA . HIS A 1 74 ? 16.578 5.526 -13.597 1.00 88.25 74 HIS A CA 1
ATOM 610 C C . HIS A 1 74 ? 15.499 6.607 -13.723 1.00 88.25 74 HIS A C 1
ATOM 612 O O . HIS A 1 74 ? 14.356 6.403 -13.310 1.00 88.25 74 HIS A O 1
ATOM 618 N N . LYS A 1 75 ? 15.830 7.749 -14.336 1.00 92.06 75 LYS A N 1
ATOM 619 C CA . LYS A 1 75 ? 14.888 8.857 -14.541 1.00 92.06 75 LYS A CA 1
ATOM 620 C C . LYS A 1 75 ? 13.723 8.478 -15.459 1.00 92.06 75 LYS A C 1
ATOM 622 O O . LYS A 1 75 ? 12.609 8.951 -15.237 1.00 92.06 75 LYS A O 1
ATOM 627 N N . THR A 1 76 ? 13.976 7.637 -16.466 1.00 93.75 76 THR A N 1
ATOM 628 C CA . THR A 1 76 ? 13.002 7.247 -17.503 1.00 93.75 76 THR A CA 1
ATOM 629 C C . THR A 1 76 ? 12.546 5.785 -17.408 1.00 93.75 76 THR A C 1
ATOM 631 O O . THR A 1 76 ? 11.966 5.227 -18.349 1.00 93.75 76 THR A O 1
ATOM 634 N N . HIS A 1 77 ? 12.825 5.124 -16.280 1.00 92.19 77 HIS A N 1
ATOM 635 C CA . HIS A 1 77 ? 12.648 3.680 -16.123 1.00 92.19 77 HIS A CA 1
ATOM 636 C C . HIS A 1 77 ? 11.179 3.256 -16.251 1.00 92.19 77 HIS A C 1
ATOM 638 O O . HIS A 1 77 ? 10.853 2.231 -16.859 1.00 92.19 77 HIS A O 1
ATOM 644 N N . ILE A 1 78 ? 10.274 4.105 -15.746 1.00 92.19 78 ILE A N 1
ATOM 645 C CA . ILE A 1 78 ? 8.826 3.919 -15.872 1.00 92.19 78 ILE A CA 1
ATOM 646 C C . ILE A 1 78 ? 8.425 3.857 -17.346 1.00 92.19 78 ILE A C 1
ATOM 648 O O . ILE A 1 78 ? 7.746 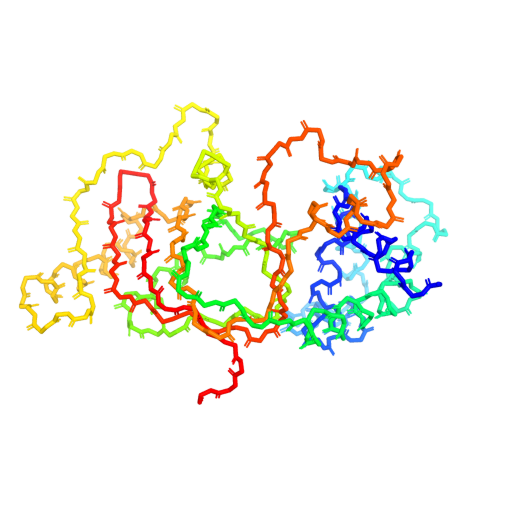2.916 -17.757 1.00 92.19 78 ILE A O 1
ATOM 652 N N . GLU A 1 79 ? 8.841 4.838 -18.145 1.00 93.12 79 GLU A N 1
ATOM 653 C CA . GLU A 1 79 ? 8.469 4.948 -19.554 1.00 93.12 79 GLU A CA 1
ATOM 654 C C . GLU A 1 79 ? 9.049 3.817 -20.397 1.00 93.12 79 GLU A C 1
ATOM 656 O O . GLU A 1 79 ? 8.379 3.286 -21.285 1.00 93.12 79 GLU A O 1
ATOM 661 N N . THR A 1 80 ? 10.316 3.494 -20.150 1.00 89.19 80 THR A N 1
ATOM 662 C CA . THR A 1 80 ? 11.119 2.672 -21.056 1.00 89.19 80 THR A CA 1
ATOM 663 C C . THR A 1 80 ? 11.005 1.182 -20.762 1.00 89.19 80 THR A C 1
ATOM 665 O O . THR A 1 80 ? 11.068 0.386 -21.700 1.00 89.19 80 THR A O 1
ATOM 668 N N . GLN A 1 81 ? 10.809 0.794 -19.496 1.00 90.44 81 GLN A N 1
ATOM 669 C CA . GLN A 1 81 ? 10.854 -0.610 -19.080 1.00 90.44 81 GLN A CA 1
ATOM 670 C C . GLN A 1 81 ? 9.639 -1.049 -18.257 1.00 90.44 81 GLN A C 1
ATOM 672 O O . GLN A 1 81 ? 9.052 -2.092 -18.557 1.00 90.44 81 GLN A O 1
ATOM 677 N N . LEU A 1 82 ? 9.217 -0.269 -17.257 1.00 94.81 82 LEU A N 1
ATOM 678 C CA . LEU A 1 82 ? 8.264 -0.762 -16.253 1.00 94.81 82 LEU A CA 1
ATOM 679 C C . LEU A 1 82 ? 6.787 -0.601 -16.620 1.00 94.81 82 LEU A C 1
ATOM 681 O O . LEU A 1 82 ? 5.957 -1.381 -16.143 1.00 94.81 82 LEU A O 1
ATOM 685 N N . ALA A 1 83 ? 6.414 0.367 -17.461 1.00 94.94 83 ALA A N 1
ATOM 686 C CA . ALA A 1 83 ? 5.012 0.568 -17.832 1.00 94.94 83 ALA A CA 1
ATOM 687 C C . ALA A 1 83 ? 4.391 -0.656 -18.547 1.00 94.94 83 ALA A C 1
ATOM 689 O O . ALA A 1 83 ? 3.284 -1.058 -18.166 1.00 94.94 83 ALA A O 1
ATOM 690 N N . PRO A 1 84 ? 5.064 -1.317 -19.515 1.00 94.19 84 PRO A N 1
ATOM 691 C CA . PRO A 1 84 ? 4.563 -2.561 -20.104 1.00 94.19 84 PRO A CA 1
ATOM 692 C C . PRO A 1 84 ? 4.407 -3.701 -19.088 1.00 94.19 84 PRO A C 1
ATOM 694 O O . PRO A 1 84 ? 3.397 -4.405 -19.125 1.00 94.19 84 PRO A O 1
ATOM 697 N N . GLN A 1 85 ? 5.358 -3.855 -18.159 1.00 95.06 85 GLN A N 1
ATOM 698 C CA . GLN A 1 85 ? 5.321 -4.904 -17.128 1.00 95.06 85 GLN A CA 1
ATOM 699 C C . GLN A 1 85 ? 4.180 -4.665 -16.138 1.00 95.06 85 GLN A C 1
ATOM 701 O O . GLN A 1 85 ? 3.392 -5.562 -15.842 1.00 95.06 85 GLN A O 1
ATOM 706 N N . THR A 1 86 ? 4.016 -3.413 -15.711 1.00 96.38 86 THR A N 1
ATOM 707 C CA . THR A 1 86 ? 2.897 -2.973 -14.875 1.00 96.38 86 THR A CA 1
ATOM 708 C C . THR A 1 86 ? 1.562 -3.271 -15.552 1.00 96.38 86 THR A C 1
ATOM 710 O O . THR A 1 86 ? 0.655 -3.821 -14.928 1.00 96.38 86 THR A O 1
ATOM 713 N N . ALA A 1 87 ? 1.421 -2.939 -16.839 1.00 95.75 87 ALA A N 1
ATOM 714 C CA . ALA A 1 87 ? 0.195 -3.200 -17.586 1.00 95.75 87 ALA A CA 1
ATOM 715 C C . ALA A 1 87 ? -0.096 -4.705 -17.703 1.00 95.75 87 ALA A C 1
ATOM 717 O O . ALA A 1 87 ? -1.245 -5.117 -17.519 1.00 95.75 87 ALA A O 1
ATOM 718 N N . LEU A 1 88 ? 0.935 -5.517 -17.956 1.00 95.31 88 LEU A N 1
ATOM 719 C CA . LEU A 1 88 ? 0.830 -6.972 -18.023 1.00 95.31 88 LEU A CA 1
ATOM 720 C C . LEU A 1 88 ? 0.350 -7.564 -16.692 1.00 95.31 88 LEU A C 1
ATOM 722 O O . LEU A 1 88 ? -0.643 -8.295 -16.687 1.00 95.31 88 LEU A O 1
ATOM 726 N N . LEU A 1 89 ? 0.989 -7.209 -15.570 1.00 95.19 89 LEU A N 1
ATOM 727 C CA . LEU A 1 89 ? 0.573 -7.667 -14.239 1.00 95.19 89 LEU A CA 1
ATOM 728 C C . LEU A 1 89 ? -0.853 -7.229 -13.918 1.00 95.19 89 LEU A C 1
ATOM 730 O O . LEU A 1 89 ? -1.668 -8.049 -13.498 1.00 95.19 89 LEU A O 1
ATOM 734 N N . ARG A 1 90 ? -1.198 -5.963 -14.178 1.00 96.12 90 ARG A N 1
ATOM 735 C CA . ARG A 1 90 ? -2.553 -5.453 -13.926 1.00 96.12 90 ARG A CA 1
ATOM 736 C C . ARG A 1 90 ? -3.614 -6.235 -14.686 1.00 96.12 90 ARG A C 1
ATOM 738 O O . ARG A 1 90 ? -4.652 -6.563 -14.116 1.00 96.12 90 ARG A O 1
ATOM 745 N N . GLN A 1 91 ? -3.375 -6.523 -15.964 1.00 95.81 91 GLN A N 1
ATOM 746 C CA . GLN A 1 91 ? -4.304 -7.295 -16.791 1.00 95.81 91 GLN A CA 1
ATOM 747 C C . GLN A 1 91 ? -4.414 -8.740 -16.309 1.00 95.81 91 GLN A C 1
ATOM 749 O O . GLN A 1 91 ? -5.523 -9.263 -16.197 1.00 95.81 91 GLN A O 1
ATOM 754 N N . PHE A 1 92 ? -3.282 -9.364 -15.983 1.00 95.00 92 PHE A N 1
ATOM 755 C CA . PHE A 1 92 ? -3.242 -10.736 -15.496 1.00 95.00 92 PHE A CA 1
ATOM 756 C C . PHE A 1 92 ? -4.000 -10.892 -14.171 1.00 95.00 92 PHE A C 1
ATOM 758 O O . PHE A 1 92 ? -4.927 -11.697 -14.083 1.00 95.00 92 PHE A O 1
ATOM 765 N N . ILE A 1 93 ? -3.687 -10.062 -13.170 1.00 95.38 93 ILE A N 1
ATOM 766 C CA . ILE A 1 93 ? -4.355 -10.088 -11.861 1.00 95.38 93 ILE A CA 1
ATOM 767 C C . ILE A 1 93 ? -5.837 -9.720 -12.002 1.00 95.38 93 ILE A C 1
ATOM 769 O O . ILE A 1 93 ? -6.699 -10.324 -11.362 1.00 95.38 93 ILE A O 1
ATOM 773 N N . HIS A 1 94 ? -6.176 -8.760 -12.870 1.00 95.06 94 HIS A N 1
ATOM 774 C CA . HIS A 1 94 ? -7.573 -8.410 -13.122 1.00 95.06 94 HIS A CA 1
ATOM 775 C C . HIS A 1 94 ? -8.380 -9.581 -13.696 1.00 95.06 94 HIS A C 1
ATOM 777 O O . HIS A 1 94 ? -9.552 -9.727 -13.344 1.00 95.06 94 HIS A O 1
ATOM 783 N N . ALA A 1 95 ? -7.783 -10.410 -14.552 1.00 94.38 95 ALA A N 1
ATOM 784 C CA . ALA A 1 95 ? -8.441 -11.569 -15.151 1.00 94.38 95 ALA A CA 1
ATOM 785 C C . ALA A 1 95 ? -8.515 -12.791 -14.213 1.00 94.38 95 ALA A C 1
ATOM 787 O O . ALA A 1 95 ? -9.291 -13.710 -14.477 1.00 94.38 95 ALA A O 1
ATOM 788 N N . ALA A 1 96 ? -7.739 -12.809 -13.125 1.00 93.06 96 ALA A N 1
ATOM 789 C CA . ALA A 1 96 ? -7.717 -13.916 -12.177 1.00 93.06 96 ALA A CA 1
ATOM 790 C C . ALA A 1 96 ? -9.047 -14.063 -11.400 1.00 93.06 96 ALA A C 1
ATOM 792 O O . ALA A 1 96 ? -9.756 -13.069 -11.172 1.00 93.06 96 ALA A O 1
ATOM 793 N N . PRO A 1 97 ? -9.392 -15.289 -10.950 1.00 93.56 97 PRO A N 1
ATOM 794 C CA . PRO A 1 97 ? -10.532 -15.518 -10.069 1.00 93.56 97 PRO A CA 1
ATOM 795 C C . PRO A 1 97 ? -10.493 -14.620 -8.830 1.00 93.56 97 PRO A C 1
ATOM 797 O O . PRO A 1 97 ? -9.442 -14.376 -8.243 1.00 93.56 97 PRO A O 1
ATOM 800 N N . ARG A 1 98 ? -11.661 -14.119 -8.423 1.00 95.62 98 ARG A N 1
ATOM 801 C CA . ARG A 1 98 ? -11.770 -13.220 -7.271 1.00 95.62 98 ARG A CA 1
ATOM 802 C C . ARG A 1 98 ? -11.624 -13.996 -5.971 1.00 95.62 98 ARG A C 1
ATOM 804 O O . ARG A 1 98 ? -12.243 -15.042 -5.795 1.00 95.62 98 ARG A O 1
ATOM 811 N N . ILE A 1 99 ? -10.856 -13.442 -5.042 1.00 94.94 99 ILE A N 1
ATOM 812 C CA . ILE A 1 99 ? -10.634 -14.027 -3.719 1.00 94.94 99 ILE A CA 1
ATOM 813 C C . ILE A 1 99 ? -11.709 -13.486 -2.766 1.00 94.94 99 ILE A C 1
ATOM 815 O O . ILE A 1 99 ? -12.051 -12.302 -2.787 1.00 94.94 99 ILE A O 1
ATOM 819 N N . SER A 1 100 ? -12.316 -14.353 -1.957 1.00 95.44 100 SER A N 1
ATOM 820 C CA . SER A 1 100 ? -13.367 -13.991 -0.993 1.00 95.44 100 SER A CA 1
ATOM 821 C C . SER A 1 100 ? -13.356 -14.937 0.202 1.00 95.44 100 SER A C 1
ATOM 823 O O . SER A 1 100 ? -12.953 -16.089 0.076 1.00 95.44 100 SER A O 1
ATOM 825 N N . GLY A 1 101 ? -13.827 -14.467 1.357 1.00 92.62 101 GLY A N 1
ATOM 826 C CA . GLY A 1 101 ? -14.040 -15.316 2.536 1.00 92.62 101 GLY A CA 1
ATOM 827 C C . GLY A 1 101 ? -12.768 -15.709 3.295 1.00 92.62 101 GLY A C 1
ATOM 828 O O . GLY A 1 101 ? -12.848 -16.485 4.244 1.00 92.62 101 GLY A O 1
ATOM 829 N N . VAL A 1 102 ? -11.613 -15.153 2.922 1.00 92.06 102 VAL A N 1
ATOM 830 C CA . VAL A 1 102 ? -10.321 -15.375 3.589 1.00 92.06 102 VAL A CA 1
ATOM 831 C C . VAL A 1 102 ? -9.811 -14.089 4.242 1.00 92.06 102 VAL A C 1
ATOM 833 O O . VAL A 1 102 ? -10.223 -12.984 3.880 1.00 92.06 102 VAL A O 1
ATOM 836 N N . SER A 1 103 ? -8.937 -14.234 5.242 1.00 93.88 103 SER A N 1
ATOM 837 C CA . SER A 1 103 ? -8.219 -13.096 5.828 1.00 93.88 103 SER A CA 1
ATOM 838 C C . SER A 1 103 ? -6.896 -12.904 5.093 1.00 93.88 103 SER A C 1
ATOM 840 O O . SER A 1 103 ? -6.128 -13.854 5.004 1.00 93.88 103 SER A O 1
ATOM 842 N N . LEU A 1 104 ? -6.642 -11.691 4.607 1.00 96.38 104 LEU A N 1
ATOM 843 C CA . LEU A 1 104 ? -5.333 -11.271 4.102 1.00 96.38 104 LEU A CA 1
ATOM 844 C C . LEU A 1 104 ? -4.698 -10.340 5.133 1.00 96.38 104 LEU A C 1
ATOM 846 O O . LEU A 1 104 ? -5.397 -9.521 5.738 1.00 96.38 104 LEU A O 1
ATOM 850 N N . LEU A 1 105 ? -3.398 -10.472 5.351 1.00 95.88 105 LEU A N 1
ATOM 851 C CA . LEU A 1 105 ? -2.659 -9.731 6.364 1.00 95.88 105 LEU A CA 1
ATOM 852 C C . LEU A 1 105 ? -1.639 -8.809 5.700 1.00 95.88 105 LEU A C 1
ATOM 854 O O . LEU A 1 105 ? -1.128 -9.107 4.623 1.00 95.88 105 LEU A O 1
ATOM 858 N N . LYS A 1 106 ? -1.354 -7.673 6.333 1.00 93.94 106 LYS A N 1
ATOM 859 C CA . LYS A 1 106 ? -0.278 -6.777 5.909 1.00 93.94 106 LYS A CA 1
ATOM 860 C C . LYS A 1 106 ? 0.315 -6.061 7.111 1.00 93.94 106 LYS A C 1
ATOM 862 O O . LYS A 1 106 ? -0.414 -5.380 7.831 1.00 93.94 106 LYS A O 1
ATOM 867 N N . GLY A 1 107 ? 1.630 -6.156 7.251 1.00 91.38 107 GLY A N 1
ATOM 868 C CA . GLY A 1 107 ? 2.410 -5.202 8.024 1.00 91.38 107 GLY A CA 1
ATOM 869 C C . GLY A 1 107 ? 2.765 -3.983 7.181 1.00 91.38 107 GLY A C 1
ATOM 870 O O . GLY A 1 107 ? 2.965 -4.076 5.963 1.00 91.38 107 GLY A O 1
ATOM 871 N N . ALA A 1 108 ? 2.774 -2.821 7.816 1.00 89.88 108 ALA A N 1
ATOM 872 C CA . ALA A 1 108 ? 3.318 -1.607 7.242 1.00 89.88 108 ALA A CA 1
ATOM 873 C C . ALA A 1 108 ? 3.918 -0.736 8.341 1.00 89.88 108 ALA A C 1
ATOM 875 O O . ALA A 1 108 ? 3.405 -0.683 9.461 1.00 89.88 108 ALA A O 1
ATOM 876 N N . THR A 1 109 ? 4.954 0.005 7.980 1.00 88.38 109 THR A N 1
ATOM 877 C CA . THR A 1 109 ? 5.474 1.094 8.793 1.00 88.38 109 THR A CA 1
ATOM 878 C C . THR A 1 109 ? 4.832 2.419 8.371 1.00 88.38 109 THR A C 1
ATOM 880 O O . THR A 1 109 ? 4.398 2.604 7.230 1.00 88.38 109 THR A O 1
ATOM 883 N N . GLY A 1 110 ? 4.692 3.308 9.349 1.00 85.19 110 GLY A N 1
ATOM 884 C CA . GLY A 1 110 ? 3.889 4.523 9.305 1.00 85.19 110 GLY A CA 1
ATOM 885 C C . GLY A 1 110 ? 4.686 5.808 9.077 1.00 85.19 110 GLY A C 1
ATOM 886 O O . GLY A 1 110 ? 4.250 6.855 9.558 1.00 85.19 110 GLY A O 1
ATOM 887 N N . HIS A 1 111 ? 5.864 5.735 8.451 1.00 82.88 111 HIS A N 1
ATOM 888 C CA . HIS A 1 111 ? 6.740 6.893 8.253 1.00 82.88 111 HIS A CA 1
ATOM 889 C C . HIS A 1 111 ? 6.428 7.630 6.948 1.00 82.88 111 HIS A C 1
ATOM 891 O O . HIS A 1 111 ? 5.763 7.111 6.053 1.00 82.88 111 HIS A O 1
ATOM 897 N N . ASP A 1 112 ? 6.906 8.869 6.858 1.00 76.94 112 ASP A N 1
ATOM 898 C CA . ASP A 1 112 ? 6.777 9.712 5.671 1.00 76.94 112 ASP A CA 1
ATOM 899 C C . ASP A 1 112 ? 8.063 9.624 4.833 1.00 76.94 112 ASP A C 1
ATOM 901 O O . ASP A 1 112 ? 8.856 10.564 4.779 1.00 76.94 112 ASP A O 1
ATOM 905 N N . ASP A 1 113 ? 8.318 8.442 4.259 1.00 81.31 113 ASP A N 1
ATOM 906 C CA . ASP A 1 113 ? 9.443 8.212 3.347 1.00 81.31 113 ASP A CA 1
ATOM 907 C C . ASP A 1 113 ? 8.964 8.239 1.891 1.00 81.31 113 ASP A C 1
ATOM 909 O O . ASP A 1 113 ? 8.180 7.394 1.450 1.00 81.31 113 ASP A O 1
ATOM 913 N N . LEU A 1 114 ? 9.474 9.212 1.135 1.00 83.00 114 LEU A N 1
ATOM 914 C CA . LEU A 1 114 ? 9.132 9.435 -0.267 1.00 83.00 114 LEU A CA 1
ATOM 915 C C . LEU A 1 114 ? 9.609 8.321 -1.203 1.00 83.00 114 LEU A C 1
ATOM 917 O O . LEU A 1 114 ? 9.120 8.269 -2.333 1.00 83.00 114 LEU A O 1
ATOM 921 N N . PHE A 1 115 ? 10.543 7.467 -0.782 1.00 85.12 115 PHE A N 1
ATOM 922 C CA . PHE A 1 115 ? 11.144 6.436 -1.632 1.00 85.12 115 PHE A CA 1
ATOM 923 C C . PHE A 1 115 ? 10.487 5.065 -1.496 1.00 85.12 115 PHE A C 1
ATOM 925 O O . PHE A 1 115 ? 10.827 4.157 -2.242 1.00 85.12 115 PHE A O 1
ATOM 932 N N . THR A 1 116 ? 9.525 4.912 -0.587 1.00 83.31 116 THR A N 1
ATOM 933 C CA . THR A 1 116 ? 8.917 3.615 -0.279 1.00 83.31 116 THR A CA 1
ATOM 934 C C . THR A 1 116 ? 7.411 3.622 -0.533 1.00 83.31 116 THR A C 1
ATOM 936 O O . THR A 1 116 ? 6.784 4.659 -0.744 1.00 83.31 116 THR A O 1
ATOM 939 N N . THR A 1 117 ? 6.786 2.445 -0.489 1.00 80.88 117 THR A N 1
ATOM 940 C CA . THR A 1 117 ? 5.320 2.303 -0.544 1.00 80.88 117 THR A CA 1
ATOM 941 C C . THR A 1 117 ? 4.667 2.414 0.842 1.00 80.88 117 THR A C 1
ATOM 943 O O . THR A 1 117 ? 3.581 1.867 1.060 1.00 80.88 117 THR 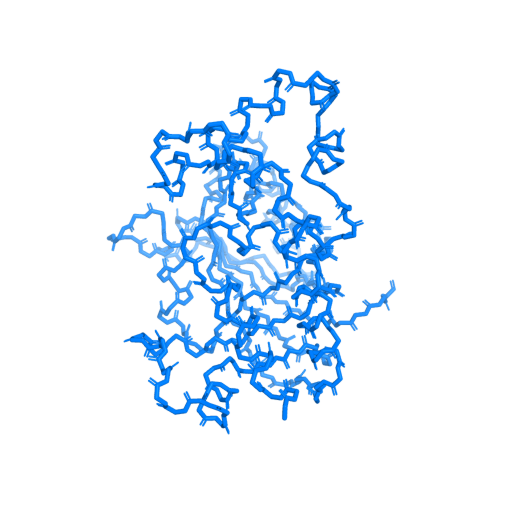A O 1
ATOM 946 N N . GLN A 1 118 ? 5.356 3.021 1.814 1.00 83.44 118 GLN A N 1
ATOM 947 C CA . GLN A 1 118 ? 4.853 3.183 3.176 1.00 83.44 118 GLN A CA 1
ATOM 948 C C . GLN A 1 118 ? 3.640 4.118 3.216 1.00 83.44 118 GLN A C 1
ATOM 950 O O . GLN A 1 118 ? 3.365 4.895 2.300 1.00 83.44 118 GLN A O 1
ATOM 955 N N . LEU A 1 119 ? 2.867 3.999 4.292 1.00 85.19 119 LEU A N 1
ATOM 956 C CA . LEU A 1 119 ? 1.710 4.848 4.543 1.00 85.19 119 LEU A CA 1
ATOM 957 C C . LEU A 1 119 ? 2.107 5.894 5.577 1.00 85.19 119 LEU A C 1
ATOM 959 O O . LEU A 1 119 ? 2.688 5.545 6.595 1.00 85.19 119 LEU A O 1
ATOM 963 N N . ASN A 1 120 ? 1.685 7.144 5.402 1.00 90.31 120 ASN A N 1
ATOM 964 C CA . ASN A 1 120 ? 1.743 8.103 6.501 1.00 90.31 120 ASN A CA 1
ATOM 965 C C . ASN A 1 120 ? 0.806 7.627 7.630 1.00 90.31 120 ASN A C 1
ATOM 967 O O . ASN A 1 120 ? -0.424 7.656 7.488 1.00 90.31 120 ASN A O 1
ATOM 971 N N . GLY A 1 121 ? 1.385 7.150 8.735 1.00 92.38 121 GLY A N 1
ATOM 972 C CA . GLY A 1 121 ? 0.653 6.448 9.788 1.00 92.38 121 GLY A CA 1
ATOM 973 C C . GLY A 1 121 ? -0.369 7.325 10.503 1.00 92.38 121 GLY A C 1
ATOM 974 O O . GLY A 1 121 ? -1.490 6.883 10.766 1.00 92.38 121 GLY A O 1
ATOM 975 N N . GLU A 1 122 ? -0.029 8.590 10.753 1.00 93.88 122 GLU A N 1
ATOM 976 C CA . GLU A 1 122 ? -0.931 9.551 11.392 1.00 93.88 122 GLU A CA 1
ATOM 977 C C . GLU A 1 122 ? -2.150 9.845 10.513 1.00 93.88 122 GLU A C 1
ATOM 979 O O . GLU A 1 122 ? -3.294 9.730 10.962 1.00 93.88 122 GLU A O 1
ATOM 984 N N . SER A 1 123 ? -1.920 10.149 9.233 1.00 93.94 123 SER A N 1
ATOM 985 C CA . SER A 1 123 ? -2.985 10.421 8.264 1.00 93.94 123 SER A CA 1
ATOM 986 C C . SER A 1 123 ? -3.881 9.200 8.060 1.00 93.94 123 SER A C 1
ATOM 988 O O . SER A 1 123 ? -5.111 9.324 8.016 1.00 93.94 123 SER A O 1
ATOM 990 N N . ALA A 1 124 ? -3.283 8.006 7.984 1.00 95.12 124 ALA A N 1
ATOM 991 C CA . ALA A 1 124 ? -4.012 6.750 7.881 1.00 95.12 124 ALA A CA 1
ATOM 992 C C . ALA A 1 124 ? -4.884 6.514 9.122 1.00 95.12 124 ALA A C 1
ATOM 994 O O . ALA A 1 124 ? -6.092 6.305 8.989 1.00 95.12 124 ALA A O 1
ATOM 995 N N . LEU A 1 125 ? -4.319 6.610 10.329 1.00 96.56 125 LEU A N 1
ATOM 996 C CA . LEU A 1 125 ? -5.061 6.412 11.573 1.00 96.56 125 LEU A CA 1
ATOM 997 C C . LEU A 1 125 ? -6.190 7.438 11.730 1.00 96.56 125 LEU A C 1
ATOM 999 O O . LEU A 1 125 ? -7.312 7.069 12.083 1.00 96.56 125 LEU A O 1
ATOM 1003 N N . GLN A 1 126 ? -5.940 8.709 11.408 1.00 97.00 126 GLN A N 1
ATOM 1004 C CA . GLN A 1 126 ? -6.961 9.755 11.430 1.00 97.00 126 GLN A CA 1
ATOM 1005 C C . GLN A 1 126 ? -8.120 9.437 10.474 1.00 97.00 126 GLN A C 1
ATOM 1007 O O . GLN A 1 126 ? -9.292 9.577 10.850 1.00 97.00 126 GLN A O 1
ATOM 1012 N N . ALA A 1 127 ? -7.821 9.008 9.244 1.00 96.75 127 ALA A N 1
ATOM 1013 C CA . ALA A 1 127 ? -8.833 8.622 8.267 1.00 96.75 127 ALA A CA 1
ATOM 1014 C C . ALA A 1 127 ? -9.656 7.419 8.757 1.00 96.75 127 ALA A C 1
ATOM 1016 O O . ALA A 1 127 ? -10.891 7.475 8.740 1.00 96.75 127 ALA A O 1
ATOM 1017 N N . LEU A 1 128 ? -8.987 6.384 9.274 1.00 97.31 128 LEU A N 1
ATOM 1018 C CA . LEU A 1 128 ? -9.615 5.167 9.787 1.00 97.31 128 LEU A CA 1
ATOM 1019 C C . LEU A 1 128 ? -10.521 5.455 10.997 1.00 97.31 128 LEU A C 1
ATOM 1021 O O . LEU A 1 128 ? -11.680 5.044 11.007 1.00 97.31 128 LEU A O 1
ATOM 1025 N N . LEU A 1 129 ? -10.052 6.237 11.977 1.00 97.00 129 LEU A N 1
ATOM 1026 C CA . LEU A 1 129 ? -10.848 6.691 13.131 1.00 97.00 129 LEU A CA 1
ATOM 1027 C C . LEU A 1 129 ? -12.009 7.613 12.735 1.00 97.00 129 LEU A C 1
ATOM 1029 O O . LEU A 1 129 ? -12.945 7.809 13.511 1.00 97.00 129 LEU A O 1
ATOM 1033 N N . SER A 1 130 ? -11.969 8.194 11.538 1.00 95.62 130 SER A N 1
ATOM 1034 C CA . SER A 1 130 ? -13.082 8.958 10.965 1.00 95.62 130 SER A CA 1
ATOM 1035 C C . SER A 1 130 ? -14.061 8.080 10.176 1.00 95.62 130 SER A C 1
ATOM 1037 O O . SER A 1 130 ? -14.984 8.608 9.561 1.00 95.62 130 SER A O 1
ATOM 1039 N N . GLY A 1 131 ? -13.859 6.757 10.159 1.00 93.31 131 GLY A N 1
ATOM 1040 C CA . GLY A 1 131 ? -14.673 5.801 9.408 1.00 93.31 131 GLY A CA 1
ATOM 1041 C C . GLY A 1 131 ? -14.468 5.863 7.892 1.00 93.31 131 GLY A C 1
ATOM 1042 O O . GLY A 1 131 ? -15.245 5.260 7.150 1.00 93.31 131 GLY A O 1
ATOM 1043 N N . LYS A 1 132 ? -13.450 6.592 7.414 1.00 95.62 132 LYS A N 1
ATOM 1044 C CA . LYS A 1 132 ? -13.162 6.719 5.983 1.00 95.62 132 LYS A CA 1
ATOM 1045 C C . LYS A 1 132 ? -12.510 5.440 5.472 1.00 95.62 132 LYS A C 1
ATOM 1047 O O . LYS A 1 132 ? -11.688 4.835 6.159 1.00 95.62 132 LYS A O 1
ATOM 1052 N N . ALA A 1 133 ? -12.855 5.063 4.246 1.00 94.25 133 ALA A N 1
ATOM 1053 C CA . ALA A 1 133 ? -12.165 3.985 3.561 1.00 94.25 133 ALA A CA 1
ATOM 1054 C C . ALA A 1 133 ? -10.770 4.437 3.105 1.00 94.25 133 ALA A C 1
ATOM 1056 O O . ALA A 1 133 ? -10.606 5.569 2.642 1.00 94.25 133 ALA A O 1
ATOM 1057 N N . LEU A 1 134 ? -9.788 3.541 3.187 1.00 95.31 134 LEU A N 1
ATOM 1058 C CA . LEU A 1 134 ? -8.496 3.724 2.524 1.00 95.31 134 LEU A CA 1
ATOM 1059 C C . LEU A 1 134 ? -8.584 3.189 1.097 1.00 95.31 134 LEU A C 1
ATOM 1061 O O . LEU A 1 134 ? -9.176 2.133 0.878 1.00 95.31 134 LEU A O 1
ATOM 1065 N N . ARG A 1 135 ? -8.004 3.908 0.134 1.00 94.06 135 ARG A N 1
ATOM 1066 C CA . ARG A 1 135 ? -7.910 3.471 -1.264 1.00 94.06 135 ARG A CA 1
ATOM 1067 C C . ARG A 1 135 ? -6.475 3.076 -1.576 1.00 94.06 135 ARG A C 1
ATOM 1069 O O . ARG A 1 135 ? -5.566 3.874 -1.375 1.00 94.06 135 ARG A O 1
ATOM 1076 N N . PHE A 1 136 ? -6.297 1.869 -2.093 1.00 94.00 136 PHE A N 1
ATOM 1077 C CA . PHE A 1 136 ? -5.014 1.363 -2.560 1.00 94.00 136 PHE A CA 1
ATOM 1078 C C . PHE A 1 136 ? -4.961 1.517 -4.082 1.00 94.00 136 PHE A C 1
ATOM 1080 O O . PHE A 1 136 ? -5.553 0.734 -4.825 1.00 94.00 136 PHE A O 1
ATOM 1087 N N . ASN A 1 137 ? -4.310 2.593 -4.532 1.00 91.88 137 ASN A N 1
ATOM 1088 C CA . ASN A 1 137 ? -4.236 2.980 -5.948 1.00 91.88 137 ASN A CA 1
ATOM 1089 C C . ASN A 1 137 ? -3.039 2.363 -6.688 1.00 91.88 137 ASN A C 1
ATOM 1091 O O . ASN A 1 137 ? -2.947 2.504 -7.905 1.00 91.88 137 ASN A O 1
ATOM 1095 N N . GLY A 1 138 ? -2.140 1.704 -5.959 1.00 93.56 138 GLY A N 1
ATOM 1096 C CA . GLY A 1 138 ? -1.096 0.832 -6.484 1.00 93.56 138 GLY A CA 1
ATOM 1097 C C . GLY A 1 138 ? -1.422 -0.638 -6.205 1.00 93.56 138 GLY A C 1
ATOM 1098 O O . GLY A 1 138 ? -2.463 -0.948 -5.624 1.00 93.56 138 GLY A O 1
ATOM 1099 N N . PHE A 1 139 ? -0.536 -1.538 -6.616 1.00 95.56 139 PHE A N 1
ATOM 1100 C CA . PHE A 1 139 ? -0.549 -2.916 -6.151 1.00 95.56 139 PHE A CA 1
ATOM 1101 C C . P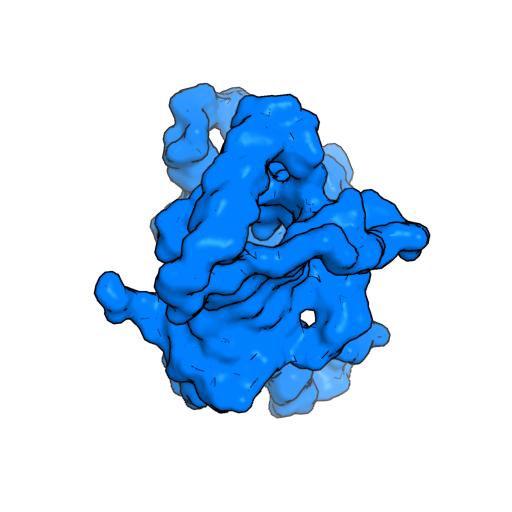HE A 1 139 ? -0.454 -2.971 -4.624 1.00 95.56 139 PHE A C 1
ATOM 1103 O O . PHE A 1 139 ? 0.231 -2.172 -3.983 1.00 95.56 139 PHE A O 1
ATOM 1110 N N . LEU A 1 140 ? -1.153 -3.935 -4.035 1.00 94.56 140 LEU A N 1
ATOM 1111 C CA . LEU A 1 140 ? -1.160 -4.148 -2.594 1.00 94.56 140 LEU A CA 1
ATOM 1112 C C . LEU A 1 140 ? -0.641 -5.554 -2.305 1.00 94.56 140 LEU A C 1
ATOM 1114 O O . LEU A 1 140 ? -1.347 -6.536 -2.523 1.00 94.56 140 LEU A O 1
ATOM 1118 N N . SER A 1 141 ? 0.593 -5.630 -1.810 1.00 92.69 141 SER A N 1
ATOM 1119 C CA . SER A 1 141 ? 1.180 -6.876 -1.319 1.00 92.69 141 SER A CA 1
ATOM 1120 C C . SER A 1 141 ? 0.615 -7.222 0.061 1.00 92.69 141 SER A C 1
ATOM 1122 O O . SER A 1 141 ? 0.547 -6.368 0.958 1.00 92.69 141 SER A O 1
ATOM 1124 N N . THR A 1 142 ? 0.154 -8.463 0.199 1.00 94.19 142 THR A N 1
ATOM 1125 C CA . THR A 1 142 ? -0.413 -9.044 1.420 1.00 94.19 142 THR A CA 1
ATOM 1126 C C . THR A 1 142 ? 0.124 -10.454 1.619 1.00 94.19 142 THR A C 1
ATOM 1128 O O . THR A 1 142 ? 0.698 -11.035 0.710 1.00 94.19 142 THR A O 1
ATOM 1131 N N . THR A 1 143 ? -0.098 -11.026 2.794 1.00 91.88 143 THR A N 1
ATOM 1132 C CA . THR A 1 143 ? 0.337 -12.380 3.141 1.00 91.88 143 THR A CA 1
ATOM 1133 C C . THR A 1 143 ? -0.772 -13.133 3.875 1.00 91.88 143 THR A C 1
ATOM 1135 O O . THR A 1 143 ? -1.643 -12.526 4.510 1.00 91.88 143 THR A O 1
ATOM 1138 N N . SER A 1 144 ? -0.766 -14.464 3.802 1.00 87.62 144 SER A N 1
ATOM 1139 C CA . SER A 1 144 ? -1.533 -15.324 4.717 1.00 87.62 144 SER A CA 1
ATOM 1140 C C . SER A 1 144 ? -0.787 -15.672 6.013 1.00 87.62 144 SER A C 1
ATOM 1142 O O . SER A 1 144 ? -1.406 -16.211 6.934 1.00 87.62 144 SER A O 1
ATOM 1144 N N . SER A 1 145 ? 0.500 -15.337 6.122 1.00 86.94 145 SER A N 1
ATOM 1145 C CA . SER A 1 145 ? 1.342 -15.563 7.297 1.00 86.94 145 SER A CA 1
ATOM 1146 C C . SER A 1 145 ? 1.227 -14.411 8.297 1.00 86.94 145 SER A C 1
ATOM 1148 O O . SER A 1 145 ? 1.511 -13.251 7.994 1.00 86.94 145 SER A O 1
ATOM 1150 N N . ALA A 1 146 ? 0.802 -14.728 9.522 1.00 84.81 146 ALA A N 1
ATOM 1151 C CA . ALA A 1 146 ? 0.746 -13.741 10.597 1.00 84.81 146 ALA A CA 1
ATOM 1152 C C . ALA A 1 146 ? 2.143 -13.293 11.034 1.00 84.81 146 ALA A C 1
ATOM 1154 O O . ALA A 1 146 ? 2.322 -12.111 11.315 1.00 84.81 146 ALA A O 1
ATOM 1155 N N . ASP A 1 147 ? 3.110 -14.211 11.043 1.00 83.25 147 ASP A N 1
ATOM 1156 C CA . ASP A 1 147 ? 4.482 -13.926 11.460 1.00 83.25 147 ASP A CA 1
ATOM 1157 C C . ASP A 1 147 ? 5.137 -12.932 10.492 1.00 83.25 147 ASP A C 1
ATOM 1159 O O . ASP A 1 147 ? 5.613 -11.888 10.934 1.00 83.25 147 ASP A O 1
ATOM 1163 N N . ALA A 1 148 ? 5.008 -13.164 9.178 1.00 83.12 148 ALA A N 1
ATOM 1164 C CA . ALA A 1 148 ? 5.502 -12.236 8.157 1.00 83.12 148 ALA A CA 1
ATOM 1165 C C . ALA A 1 148 ? 4.819 -10.859 8.259 1.00 83.12 148 ALA A C 1
ATOM 1167 O O . ALA A 1 148 ? 5.461 -9.814 8.220 1.00 83.12 148 ALA A O 1
ATOM 1168 N N . ALA A 1 149 ? 3.495 -10.822 8.459 1.00 85.06 149 ALA A N 1
ATOM 1169 C CA . ALA A 1 149 ? 2.783 -9.553 8.615 1.00 85.06 149 ALA A CA 1
ATOM 1170 C C . ALA A 1 149 ? 3.187 -8.778 9.884 1.00 85.06 149 ALA A C 1
ATOM 1172 O O . ALA A 1 149 ? 3.120 -7.550 9.884 1.00 85.06 149 ALA A O 1
ATOM 1173 N N . VAL A 1 150 ? 3.571 -9.464 10.964 1.00 84.94 150 VAL A N 1
ATOM 1174 C CA . VAL A 1 150 ? 4.093 -8.810 12.172 1.00 84.94 150 VAL A CA 1
ATOM 1175 C C . VAL A 1 150 ? 5.495 -8.270 11.916 1.00 84.94 150 VAL A C 1
ATOM 1177 O O . VAL A 1 150 ? 5.734 -7.107 12.234 1.00 84.94 150 VAL A O 1
ATOM 1180 N N . GLU A 1 151 ? 6.368 -9.057 11.291 1.00 82.31 151 GLU A N 1
ATOM 1181 C CA . GLU A 1 151 ? 7.725 -8.649 10.914 1.00 82.31 151 GLU A CA 1
ATOM 1182 C C . GLU A 1 151 ? 7.710 -7.359 10.078 1.00 82.31 151 GLU A C 1
ATOM 1184 O O . GLU A 1 151 ? 8.301 -6.358 10.475 1.00 82.31 151 GLU A O 1
ATOM 1189 N N . PHE A 1 152 ? 6.883 -7.295 9.028 1.00 81.12 152 PHE A N 1
ATOM 1190 C CA . PHE A 1 152 ? 6.727 -6.086 8.203 1.00 81.12 152 PHE A CA 1
ATOM 1191 C C . PHE A 1 152 ? 6.070 -4.890 8.913 1.00 81.12 152 PHE A C 1
ATOM 1193 O O . PHE A 1 152 ? 6.048 -3.780 8.377 1.00 81.12 152 PHE A O 1
ATOM 1200 N N . SER A 1 153 ? 5.457 -5.100 10.080 1.00 76.94 153 SER A N 1
ATOM 1201 C CA . SER A 1 153 ? 4.868 -4.020 10.884 1.00 76.94 153 SER A CA 1
ATOM 1202 C C . SER A 1 153 ? 5.841 -3.448 11.915 1.00 76.94 153 SER A C 1
ATOM 1204 O O . SER A 1 153 ? 5.559 -2.393 12.481 1.00 76.94 153 SER A O 1
ATOM 1206 N N . SER A 1 154 ? 6.959 -4.131 12.168 1.00 70.06 154 SER A N 1
ATOM 1207 C CA . SER A 1 154 ? 7.907 -3.784 13.219 1.00 70.06 154 SER A CA 1
ATOM 1208 C C . SER A 1 154 ? 8.905 -2.724 12.754 1.00 70.06 154 SER A C 1
ATOM 1210 O O . SER A 1 154 ? 9.586 -2.868 11.749 1.00 70.06 154 SER A O 1
ATOM 1212 N N . VAL A 1 155 ? 9.018 -1.647 13.534 1.00 57.84 155 VAL A N 1
ATOM 1213 C CA . VAL A 1 155 ? 9.997 -0.559 13.320 1.00 57.84 155 VAL A CA 1
ATOM 1214 C C . VAL A 1 155 ? 11.356 -0.877 13.976 1.00 57.84 155 VAL A C 1
ATOM 1216 O O . VAL A 1 155 ? 12.343 -0.180 13.761 1.00 57.84 155 VAL A O 1
ATOM 1219 N N . SER A 1 156 ? 11.431 -1.946 14.774 1.00 57.00 156 SER A N 1
ATOM 1220 C CA . SER A 1 156 ? 12.669 -2.478 15.353 1.00 57.00 156 SER A CA 1
ATOM 1221 C C . SER A 1 156 ? 12.538 -3.985 15.580 1.00 57.00 156 SER A C 1
ATOM 1223 O O . SER A 1 156 ? 11.545 -4.396 16.188 1.00 57.00 156 SER A O 1
ATOM 1225 N N . ASP A 1 157 ? 13.551 -4.761 15.185 1.00 53.47 157 ASP A N 1
ATOM 1226 C CA . ASP A 1 157 ? 13.590 -6.241 15.180 1.00 53.47 157 ASP A CA 1
ATOM 1227 C C . ASP A 1 157 ? 13.230 -6.925 16.515 1.00 53.47 157 ASP A C 1
ATOM 1229 O O . ASP A 1 157 ? 12.917 -8.111 16.557 1.00 53.47 157 ASP A O 1
ATOM 1233 N N . GLU A 1 158 ? 13.223 -6.191 17.631 1.00 50.34 158 GLU A N 1
ATOM 1234 C CA . GLU A 1 158 ? 12.962 -6.739 18.969 1.00 50.34 158 GLU A CA 1
ATOM 1235 C C . GLU A 1 158 ? 11.592 -6.367 19.560 1.00 50.34 158 GLU A C 1
ATOM 1237 O O . GLU A 1 158 ? 11.269 -6.760 20.686 1.00 50.34 158 GLU A O 1
ATOM 1242 N N . ARG A 1 159 ? 10.761 -5.595 18.848 1.00 53.22 159 ARG A N 1
ATOM 1243 C CA . ARG A 1 159 ? 9.462 -5.149 19.370 1.00 53.22 159 ARG A CA 1
ATOM 1244 C C . ARG A 1 159 ? 8.353 -5.397 18.354 1.00 53.22 159 ARG A C 1
ATOM 1246 O O . ARG A 1 159 ? 8.177 -4.654 17.394 1.00 53.22 159 ARG A O 1
ATOM 1253 N N . GLY A 1 160 ? 7.560 -6.438 18.603 1.00 62.78 160 GLY A N 1
ATOM 1254 C CA . GLY A 1 160 ? 6.227 -6.546 18.007 1.00 62.78 160 GLY A CA 1
ATOM 1255 C C . GLY A 1 160 ? 5.326 -5.386 18.456 1.00 62.78 160 GLY A C 1
ATOM 1256 O O . GLY A 1 160 ? 5.706 -4.573 19.299 1.00 62.78 160 GLY A O 1
ATOM 1257 N N . LEU A 1 161 ? 4.084 -5.352 17.968 1.00 73.12 161 LEU A N 1
ATOM 1258 C CA . LEU A 1 161 ? 3.125 -4.256 18.213 1.00 73.12 161 LEU A CA 1
ATOM 1259 C C . LEU A 1 161 ? 2.810 -3.986 19.710 1.00 73.12 161 LEU A C 1
ATOM 1261 O O . LEU A 1 161 ? 2.224 -2.965 20.073 1.00 73.12 161 LEU A O 1
ATOM 1265 N N . GLY A 1 162 ? 3.202 -4.890 20.611 1.00 79.00 162 GLY A N 1
ATOM 1266 C CA . GLY A 1 162 ? 3.008 -4.768 22.055 1.00 79.00 162 GLY A CA 1
ATOM 1267 C C . GLY A 1 162 ? 1.598 -5.151 22.509 1.00 79.00 162 GLY A C 1
ATOM 1268 O O . GLY A 1 162 ? 0.836 -5.794 21.785 1.00 79.00 162 GLY A O 1
ATOM 1269 N N . ARG A 1 163 ? 1.243 -4.810 23.754 1.00 86.75 163 ARG A N 1
ATOM 1270 C CA . ARG A 1 163 ? -0.055 -5.198 24.332 1.00 86.75 163 ARG A CA 1
ATOM 1271 C C . ARG A 1 163 ? -1.194 -4.305 23.841 1.00 86.75 163 ARG A C 1
ATOM 1273 O O . ARG A 1 163 ? -1.032 -3.102 23.653 1.00 86.75 163 ARG A O 1
ATOM 1280 N N . ALA A 1 164 ? -2.385 -4.890 23.704 1.00 91.94 164 ALA A N 1
ATOM 1281 C CA . ALA A 1 164 ? -3.609 -4.142 23.431 1.00 91.94 164 ALA A CA 1
ATOM 1282 C C . ALA A 1 164 ? -3.973 -3.240 24.616 1.00 91.94 164 ALA A C 1
ATOM 1284 O O . ALA A 1 164 ? -4.085 -3.705 25.750 1.00 91.94 164 ALA A O 1
ATOM 1285 N N . ARG A 1 165 ? -4.186 -1.952 24.334 1.00 93.69 165 ARG A N 1
ATOM 1286 C CA . ARG A 1 165 ? -4.633 -0.960 25.318 1.00 93.69 165 ARG A CA 1
ATOM 1287 C C . ARG A 1 165 ? -6.152 -0.872 25.355 1.00 93.69 165 ARG A C 1
ATOM 1289 O O . ARG A 1 165 ? -6.752 -0.927 26.422 1.00 93.69 165 ARG A O 1
ATOM 1296 N N . TYR A 1 166 ? -6.768 -0.722 24.185 1.00 94.94 166 TYR A N 1
ATOM 1297 C CA . TYR A 1 166 ? -8.218 -0.638 24.019 1.00 94.94 166 TYR A CA 1
ATOM 1298 C C . TYR A 1 166 ? -8.611 -0.861 22.553 1.00 94.94 166 TYR A C 1
ATOM 1300 O O . TYR A 1 166 ? -7.769 -0.859 21.656 1.00 94.94 166 TYR A O 1
ATOM 1308 N N . THR A 1 167 ? -9.906 -1.068 22.310 1.00 96.56 167 THR A N 1
ATOM 1309 C CA . THR A 1 167 ? -10.472 -1.262 20.968 1.00 96.56 167 THR A CA 1
ATOM 1310 C C . THR A 1 167 ? -11.511 -0.189 20.676 1.00 96.56 167 THR A C 1
ATOM 1312 O O . THR A 1 167 ? -12.356 0.104 21.516 1.00 96.56 167 THR A O 1
ATOM 1315 N N . VAL A 1 168 ? -11.454 0.367 19.470 1.00 96.88 168 VAL A N 1
ATOM 1316 C CA . VAL A 1 168 ? -12.485 1.221 18.884 1.00 96.88 168 VAL A CA 1
ATOM 1317 C C . VAL A 1 168 ? -13.263 0.381 17.875 1.00 96.88 168 VAL A C 1
ATOM 1319 O O . VAL A 1 168 ? -12.722 -0.003 16.836 1.00 96.88 168 VAL A O 1
ATOM 1322 N N . ASP A 1 169 ? -14.523 0.074 18.182 1.00 96.69 169 ASP A N 1
ATOM 1323 C CA . ASP A 1 169 ? -15.409 -0.670 17.284 1.00 96.69 169 ASP A CA 1
ATOM 1324 C C . ASP A 1 169 ? -16.294 0.291 16.480 1.00 96.69 169 ASP A C 1
ATOM 1326 O O . ASP A 1 169 ? -17.294 0.809 16.977 1.00 96.69 169 ASP A O 1
ATOM 1330 N N . LEU A 1 170 ? -15.918 0.516 15.219 1.00 94.56 170 LEU A N 1
ATOM 1331 C CA . LEU A 1 170 ? -16.612 1.406 14.283 1.00 94.56 170 LEU A CA 1
ATOM 1332 C C . LEU A 1 170 ? -17.888 0.778 13.705 1.00 94.56 170 LEU A C 1
ATOM 1334 O O . LEU A 1 170 ? -18.694 1.479 13.099 1.00 94.56 170 LEU A O 1
ATOM 1338 N N . SER A 1 171 ? -18.070 -0.535 13.869 1.00 91.12 171 SER A N 1
ATOM 1339 C CA . SER A 1 171 ? -19.285 -1.244 13.449 1.00 91.12 171 SER A CA 1
ATOM 1340 C C . SER A 1 171 ? -20.392 -1.210 14.506 1.00 91.12 171 SER A C 1
ATOM 1342 O O . SER A 1 171 ? -21.538 -1.559 14.222 1.00 91.12 171 SER A O 1
ATOM 1344 N N . SER A 1 172 ? -20.056 -0.778 15.724 1.00 87.56 172 SER A N 1
ATOM 1345 C CA . SER A 1 172 ? -20.978 -0.684 16.848 1.00 87.56 172 SER A CA 1
ATOM 1346 C C . SER A 1 172 ? -21.509 0.742 17.023 1.00 87.56 172 SER A C 1
ATOM 1348 O O . SER A 1 172 ? -20.782 1.716 16.848 1.00 87.56 172 SER A O 1
ATOM 1350 N N . GLY A 1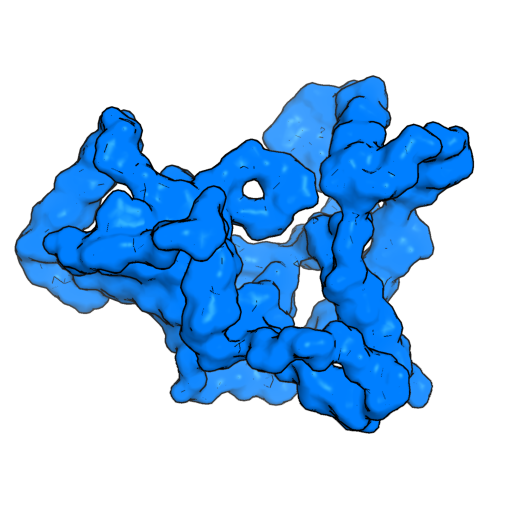 173 ? -22.773 0.877 17.430 1.00 83.44 173 GLY A N 1
ATOM 1351 C CA . GLY A 1 173 ? -23.333 2.150 17.904 1.00 83.44 173 GLY A CA 1
ATOM 1352 C C . GLY A 1 173 ? -23.025 2.436 19.379 1.00 83.44 173 GLY A C 1
ATOM 1353 O O . GLY A 1 173 ? -23.735 3.218 20.006 1.00 83.44 173 GLY A O 1
ATOM 1354 N N . ASP A 1 174 ? -22.038 1.747 19.958 1.00 92.00 174 ASP A N 1
ATOM 1355 C CA . ASP A 1 174 ? -21.738 1.816 21.382 1.00 92.00 174 ASP A CA 1
ATOM 1356 C C . ASP A 1 174 ? -21.065 3.145 21.763 1.00 92.00 174 ASP A C 1
ATOM 1358 O O . ASP A 1 174 ? -20.092 3.592 21.147 1.00 92.00 174 ASP A O 1
ATOM 1362 N N . LEU A 1 175 ? -21.574 3.770 22.827 1.00 92.56 175 LEU A N 1
ATOM 1363 C CA . LEU A 1 175 ? -21.085 5.059 23.314 1.00 92.56 175 LEU A CA 1
ATOM 1364 C C . LEU A 1 175 ? -19.642 4.969 23.816 1.00 92.56 175 LEU A C 1
ATOM 1366 O O . LEU A 1 175 ? -18.888 5.928 23.645 1.00 92.56 175 LEU A O 1
ATOM 1370 N N . SER A 1 176 ? -19.234 3.843 24.410 1.00 93.75 176 SER A N 1
ATOM 1371 C CA . SER A 1 176 ? -17.856 3.680 24.881 1.00 93.75 176 SER A CA 1
ATOM 1372 C C . SER A 1 176 ? -16.868 3.668 23.713 1.00 93.75 176 SER A C 1
ATOM 1374 O O . SER A 1 176 ? -15.839 4.343 23.790 1.00 93.75 176 SER A O 1
ATOM 1376 N N . SER A 1 177 ? -17.210 3.008 22.602 1.00 94.12 177 SER A N 1
ATOM 1377 C CA . SER A 1 177 ? -16.406 3.051 21.372 1.00 94.12 177 SER A CA 1
ATOM 1378 C C . SER A 1 177 ? -16.298 4.464 20.788 1.00 94.12 177 SER A C 1
ATOM 1380 O O . SER A 1 177 ? -15.207 4.880 20.401 1.00 94.12 177 SER A O 1
ATOM 1382 N N . GLU A 1 178 ? -17.381 5.248 20.785 1.00 95.38 178 GLU A N 1
ATOM 1383 C CA . GLU A 1 178 ? -17.356 6.641 20.309 1.00 95.38 178 GLU A CA 1
ATOM 1384 C C . GLU A 1 178 ? -16.492 7.555 21.196 1.00 95.38 178 GLU A C 1
ATOM 1386 O O . GLU A 1 178 ? -15.757 8.410 20.690 1.00 95.38 178 GLU A O 1
ATOM 1391 N N . VAL A 1 179 ? -16.544 7.375 22.520 1.00 96.56 179 VAL A N 1
ATOM 1392 C CA . VAL A 1 179 ? -15.692 8.120 23.461 1.00 96.56 179 VAL A CA 1
ATOM 1393 C C . VAL A 1 179 ? -14.219 7.796 23.225 1.00 96.56 179 VAL A C 1
ATOM 1395 O O . VAL A 1 179 ? -13.413 8.723 23.113 1.00 96.56 179 VAL A O 1
ATOM 1398 N N . LEU A 1 180 ? -13.873 6.510 23.097 1.00 96.88 180 LEU A N 1
ATOM 1399 C CA . LEU A 1 180 ? -12.505 6.081 22.799 1.00 96.88 180 LEU A CA 1
ATOM 1400 C C . LEU A 1 180 ? -12.038 6.646 21.455 1.00 96.88 180 LEU A C 1
ATOM 1402 O O . LEU A 1 180 ? -10.973 7.249 21.398 1.00 96.88 180 LEU A O 1
ATOM 1406 N N . ARG A 1 181 ? -12.866 6.577 20.406 1.00 96.94 181 ARG A N 1
ATOM 1407 C CA . ARG A 1 181 ? -12.561 7.137 19.080 1.00 96.94 181 ARG A CA 1
ATOM 1408 C C . ARG A 1 181 ? -12.209 8.625 19.139 1.00 96.94 181 ARG A C 1
ATOM 1410 O O . ARG A 1 181 ? -11.189 9.045 18.594 1.00 96.94 181 ARG A O 1
ATOM 1417 N N . ARG A 1 182 ? -13.033 9.435 19.816 1.00 96.50 182 ARG A N 1
ATOM 1418 C CA . ARG A 1 182 ? -12.775 10.877 19.998 1.00 96.50 182 ARG A CA 1
ATOM 1419 C C . ARG A 1 182 ? -11.530 11.134 20.837 1.00 96.50 182 ARG A C 1
ATOM 1421 O O . ARG A 1 182 ? -10.803 12.083 20.557 1.00 96.50 182 ARG A O 1
ATOM 1428 N N . GLN A 1 183 ? -11.293 10.319 21.863 1.00 96.56 183 GLN A N 1
ATOM 1429 C CA . GLN A 1 183 ? -10.099 10.430 22.690 1.00 96.56 183 GLN A CA 1
ATOM 1430 C C . GLN A 1 183 ? -8.836 10.151 21.870 1.00 96.56 183 GLN A C 1
ATOM 1432 O O . GLN A 1 183 ? -7.950 10.999 21.850 1.00 96.56 183 GLN A O 1
ATOM 1437 N N . THR A 1 184 ? -8.798 9.049 21.118 1.00 96.50 184 THR A N 1
ATOM 1438 C CA . THR A 1 184 ? -7.665 8.699 20.253 1.00 96.50 184 THR A CA 1
ATOM 1439 C C . THR A 1 184 ? -7.411 9.763 19.192 1.00 96.50 184 THR A C 1
ATOM 1441 O O . THR A 1 184 ? -6.263 10.119 18.968 1.00 96.50 184 THR A O 1
ATOM 1444 N N . LEU A 1 185 ? -8.457 10.338 18.583 1.00 96.62 185 LEU A N 1
ATOM 1445 C CA . LEU A 1 185 ? -8.298 11.449 17.636 1.00 96.62 185 LEU A CA 1
ATOM 1446 C C . LEU A 1 185 ? -7.633 12.677 18.278 1.00 96.62 185 LEU A C 1
ATOM 1448 O O . LEU A 1 185 ? -6.774 13.295 17.656 1.00 96.62 185 LEU A O 1
ATOM 1452 N N . ARG A 1 186 ? -8.001 13.027 19.517 1.00 96.50 186 ARG A N 1
ATOM 1453 C CA . ARG A 1 186 ? -7.368 14.139 20.249 1.00 96.50 186 ARG A CA 1
ATOM 1454 C C . ARG A 1 186 ? -5.925 13.833 20.634 1.00 96.50 186 ARG A C 1
ATOM 1456 O O . ARG A 1 186 ? -5.077 14.718 20.555 1.00 96.50 186 ARG A O 1
ATOM 1463 N N . ASP A 1 187 ? -5.655 12.601 21.054 1.00 95.56 187 ASP A N 1
ATOM 1464 C CA . ASP A 1 187 ? -4.307 12.165 21.414 1.00 95.56 187 ASP A CA 1
ATOM 1465 C C . ASP A 1 187 ? -3.394 12.126 20.183 1.00 95.56 187 ASP A C 1
ATOM 1467 O O . ASP A 1 187 ? -2.256 12.577 20.271 1.00 95.56 187 ASP A O 1
ATOM 1471 N N . LEU A 1 188 ? -3.911 11.698 19.027 1.00 94.62 188 LEU A N 1
ATOM 1472 C CA . LEU A 1 188 ? -3.211 11.756 17.745 1.00 94.62 188 LEU A CA 1
ATOM 1473 C C . LEU A 1 188 ? -2.867 13.203 17.361 1.00 94.62 188 LEU A C 1
ATOM 1475 O O . LEU A 1 188 ? -1.714 13.499 17.096 1.00 94.62 188 LEU A O 1
ATOM 1479 N N . GLN A 1 189 ? -3.829 14.131 17.447 1.00 93.38 189 GLN A N 1
ATOM 1480 C CA . GLN A 1 189 ? -3.599 15.567 17.197 1.00 93.38 189 GLN A CA 1
ATOM 1481 C C . GLN A 1 189 ? -2.610 16.224 18.172 1.00 93.38 189 GLN A C 1
ATOM 1483 O O . GLN A 1 189 ? -2.101 17.307 17.901 1.00 93.38 189 GLN A O 1
ATOM 1488 N N . SER A 1 190 ? -2.389 15.602 19.331 1.00 94.38 190 SER A N 1
ATOM 1489 C CA . SER A 1 190 ? -1.468 16.079 20.365 1.00 94.38 190 SER A CA 1
ATOM 1490 C C . SER A 1 190 ? -0.133 15.322 20.357 1.00 94.38 190 SER A C 1
ATOM 1492 O O . SER A 1 190 ? 0.616 15.436 21.328 1.00 94.38 190 SER A O 1
ATOM 1494 N N . ASN A 1 191 ? 0.139 14.518 19.321 1.00 90.44 191 ASN A N 1
ATOM 1495 C CA . ASN A 1 191 ? 1.324 13.666 19.170 1.00 90.44 191 ASN A CA 1
ATOM 1496 C C . ASN A 1 191 ? 1.560 12.725 20.368 1.00 90.44 191 ASN A C 1
ATOM 1498 O O . ASN A 1 191 ? 2.683 12.529 20.827 1.00 90.44 191 ASN A O 1
ATOM 1502 N N . ARG A 1 192 ? 0.478 12.158 20.918 1.00 90.50 192 ARG A N 1
ATOM 1503 C CA . ARG A 1 192 ? 0.502 11.192 22.037 1.00 90.50 192 ARG A CA 1
ATOM 1504 C C . ARG A 1 192 ? 0.248 9.750 21.602 1.00 90.50 192 ARG A C 1
ATOM 1506 O O . ARG A 1 192 ? 0.211 8.855 22.446 1.00 90.50 192 ARG A O 1
ATOM 1513 N N . VAL A 1 193 ? 0.025 9.534 20.310 1.00 88.62 193 VAL A N 1
ATOM 1514 C CA . VAL A 1 193 ? -0.165 8.216 19.708 1.00 88.62 193 VAL A CA 1
ATOM 1515 C C . VAL A 1 193 ? 0.999 7.966 18.771 1.00 88.62 193 VAL A C 1
ATOM 1517 O O . VAL A 1 193 ? 1.277 8.785 17.905 1.00 88.62 193 VAL A O 1
ATOM 1520 N N . ASP A 1 194 ? 1.649 6.824 18.946 1.00 87.62 194 ASP A N 1
ATOM 1521 C CA . ASP A 1 194 ? 2.607 6.316 17.979 1.00 87.62 194 ASP A CA 1
ATOM 1522 C C . ASP A 1 194 ? 1.845 5.550 16.890 1.00 87.62 194 ASP A C 1
ATOM 1524 O O . ASP A 1 194 ? 1.175 4.557 17.181 1.00 87.62 194 ASP A O 1
ATOM 1528 N N . ALA A 1 195 ? 1.906 6.048 15.655 1.00 90.12 195 ALA A N 1
ATOM 1529 C CA . ALA A 1 195 ? 1.278 5.452 14.477 1.00 90.12 195 ALA A CA 1
ATOM 1530 C C . ALA A 1 195 ? 2.308 4.853 13.500 1.00 90.12 195 ALA A C 1
ATOM 1532 O O . ALA A 1 195 ? 1.976 4.591 12.346 1.00 90.12 195 ALA A O 1
ATOM 1533 N N . SER A 1 196 ? 3.548 4.635 13.953 1.00 88.62 196 SER A N 1
ATOM 1534 C CA . SER A 1 196 ? 4.660 4.137 13.133 1.00 88.62 196 SER A CA 1
ATOM 1535 C C . SER A 1 196 ? 4.560 2.654 12.771 1.00 88.62 196 SER A C 1
ATOM 1537 O O . SER A 1 196 ? 5.201 2.226 11.819 1.00 88.62 196 SE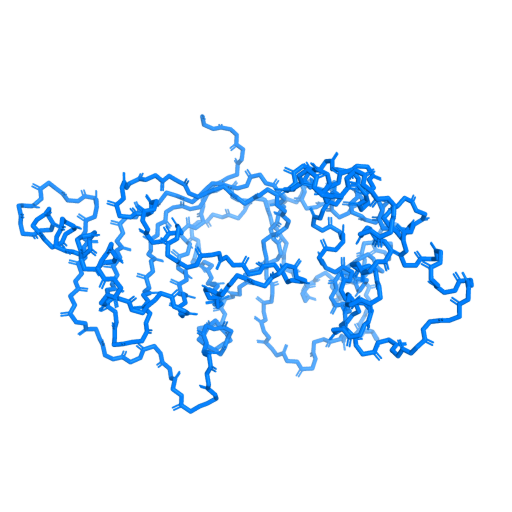R A O 1
ATOM 1539 N N . SER A 1 197 ? 3.766 1.867 13.500 1.00 91.44 197 SER A N 1
ATOM 1540 C CA . SER A 1 197 ? 3.569 0.433 13.253 1.00 91.44 197 SER A CA 1
ATOM 1541 C C . SER A 1 197 ? 2.099 0.155 12.947 1.00 91.44 197 SER A C 1
ATOM 1543 O O . SER A 1 197 ? 1.207 0.514 13.723 1.00 91.44 197 SER A O 1
ATOM 1545 N N . ILE A 1 198 ? 1.823 -0.465 11.803 1.00 93.12 198 ILE A N 1
ATOM 1546 C CA . ILE A 1 198 ? 0.462 -0.671 11.313 1.00 93.12 198 ILE A CA 1
ATOM 1547 C C . ILE A 1 198 ? 0.284 -2.130 10.919 1.00 93.12 198 ILE A C 1
ATOM 1549 O O . ILE A 1 198 ? 1.016 -2.663 10.088 1.00 93.12 198 ILE A O 1
ATOM 1553 N N . PHE A 1 199 ? -0.750 -2.759 11.468 1.00 94.56 199 PHE A N 1
ATOM 1554 C CA . PHE A 1 199 ? -1.134 -4.114 11.098 1.00 94.56 199 PHE A CA 1
ATOM 1555 C C . PHE A 1 199 ? -2.543 -4.138 10.520 1.00 94.56 199 PHE A C 1
ATOM 1557 O O . PHE A 1 199 ? -3.518 -3.791 11.189 1.00 94.56 199 PHE A O 1
ATOM 1564 N N . PHE A 1 200 ? -2.677 -4.592 9.281 1.00 96.44 200 PHE A N 1
ATOM 1565 C CA . PHE A 1 200 ? -3.962 -4.761 8.625 1.00 96.44 200 PHE A CA 1
ATOM 1566 C C . PHE A 1 200 ? -4.393 -6.220 8.638 1.00 96.44 200 PHE A C 1
ATOM 1568 O O . PHE A 1 200 ? -3.652 -7.117 8.241 1.00 96.44 200 PHE A O 1
ATOM 1575 N N . ARG A 1 201 ? -5.658 -6.434 8.997 1.00 97.38 201 ARG A N 1
ATOM 1576 C CA . ARG A 1 201 ? -6.394 -7.657 8.704 1.00 97.38 201 ARG A CA 1
ATOM 1577 C C . ARG A 1 201 ? -7.548 -7.343 7.761 1.00 97.38 201 ARG A C 1
ATOM 1579 O O . ARG A 1 201 ? -8.592 -6.818 8.159 1.00 97.38 201 ARG A O 1
ATOM 1586 N N . PHE A 1 202 ? -7.375 -7.722 6.509 1.00 98.12 202 PHE A N 1
ATOM 1587 C CA . PHE A 1 202 ? -8.353 -7.560 5.451 1.00 98.12 202 PHE A CA 1
ATOM 1588 C C . PHE A 1 202 ? -9.281 -8.770 5.389 1.00 98.12 202 PHE A C 1
ATOM 1590 O O . PHE A 1 202 ? -8.849 -9.894 5.145 1.00 98.12 202 PHE A O 1
ATOM 1597 N N . LYS A 1 203 ? -10.581 -8.548 5.568 1.00 97.50 203 LYS A N 1
ATOM 1598 C CA . LYS A 1 203 ? -11.616 -9.520 5.212 1.00 97.50 203 LYS A CA 1
ATOM 1599 C C . LYS A 1 203 ? -11.857 -9.397 3.713 1.00 97.50 203 LYS A C 1
ATOM 1601 O O . LYS A 1 203 ? -12.487 -8.431 3.278 1.00 97.50 203 LYS A O 1
ATOM 1606 N N . ALA A 1 204 ? -11.307 -10.332 2.944 1.00 96.94 204 ALA A N 1
ATOM 1607 C CA . ALA A 1 204 ? -11.389 -10.300 1.493 1.00 96.94 204 ALA A CA 1
ATOM 1608 C C . ALA A 1 204 ? -12.823 -10.554 1.023 1.00 96.94 204 ALA A C 1
ATOM 1610 O O . ALA A 1 204 ? -13.446 -11.560 1.377 1.00 96.94 204 ALA A O 1
ATOM 1611 N N . ASP A 1 205 ? -13.324 -9.651 0.192 1.00 96.56 205 ASP A N 1
ATOM 1612 C CA . ASP A 1 205 ? -14.606 -9.770 -0.476 1.00 96.56 205 ASP A CA 1
ATOM 1613 C C . ASP A 1 205 ? -14.476 -9.320 -1.932 1.00 96.56 205 ASP A C 1
ATOM 1615 O O . ASP A 1 205 ? -14.247 -8.149 -2.228 1.00 96.56 205 ASP A O 1
ATOM 1619 N N . HIS A 1 206 ? -14.598 -10.282 -2.839 1.00 96.00 206 HIS A N 1
ATOM 1620 C CA . HIS A 1 206 ? -14.475 -10.092 -4.278 1.00 96.00 206 HIS A CA 1
ATOM 1621 C C . HIS A 1 206 ? -13.182 -9.368 -4.709 1.00 96.00 206 HIS A C 1
ATOM 1623 O O . HIS A 1 206 ? -13.198 -8.559 -5.635 1.00 96.00 206 HIS A O 1
ATOM 1629 N N . VAL A 1 207 ? -12.048 -9.633 -4.050 1.00 97.06 207 VAL A N 1
ATOM 1630 C CA . VAL A 1 207 ? -10.784 -8.929 -4.329 1.00 97.06 207 VAL A CA 1
ATOM 1631 C C . VAL A 1 207 ? -10.088 -9.496 -5.571 1.00 97.06 207 VAL A C 1
ATOM 1633 O O . VAL A 1 207 ? -10.114 -10.706 -5.805 1.00 97.06 207 VAL A O 1
ATOM 1636 N N . ALA A 1 208 ? -9.456 -8.635 -6.375 1.00 97.00 208 ALA A N 1
ATOM 1637 C CA . ALA A 1 208 ? -8.600 -9.048 -7.490 1.00 97.00 208 ALA A CA 1
ATOM 1638 C C . ALA A 1 208 ? -7.163 -9.260 -7.003 1.00 97.00 208 ALA A C 1
ATOM 1640 O O . ALA A 1 208 ? -6.505 -8.290 -6.624 1.00 97.00 208 ALA A O 1
ATOM 1641 N N . GLY A 1 209 ? -6.699 -10.507 -7.002 1.00 95.38 209 GLY A N 1
ATOM 1642 C CA . GLY A 1 209 ? -5.386 -10.880 -6.489 1.00 95.38 209 GLY A CA 1
ATOM 1643 C C . GLY A 1 209 ? -4.929 -12.247 -6.969 1.00 95.38 209 GLY A C 1
ATOM 1644 O O . GLY A 1 209 ? -5.748 -13.052 -7.414 1.00 95.38 209 GLY A O 1
ATOM 1645 N N . ILE A 1 210 ? -3.629 -12.498 -6.861 1.00 93.50 210 ILE A N 1
ATOM 1646 C CA . ILE A 1 210 ? -2.994 -13.783 -7.167 1.00 93.50 210 ILE A CA 1
ATOM 1647 C C . ILE A 1 210 ? -2.056 -14.177 -6.031 1.00 93.50 210 ILE A C 1
ATOM 1649 O O . ILE A 1 210 ? -1.499 -13.309 -5.365 1.00 93.50 210 ILE A O 1
ATOM 1653 N N . HIS A 1 211 ? -1.871 -15.478 -5.830 1.00 90.44 211 HIS A N 1
ATOM 1654 C CA . HIS A 1 211 ? -0.813 -15.994 -4.968 1.00 90.44 211 HIS A CA 1
ATOM 1655 C C . HIS A 1 211 ? 0.476 -16.057 -5.786 1.00 90.44 211 HIS A C 1
ATOM 1657 O O . HIS A 1 211 ? 0.507 -16.759 -6.797 1.00 90.44 211 HIS A O 1
ATOM 1663 N N . VAL A 1 212 ? 1.505 -15.312 -5.391 1.00 87.00 212 VAL A N 1
ATOM 1664 C CA . VAL A 1 212 ? 2.718 -15.140 -6.204 1.00 87.00 212 VAL A CA 1
ATOM 1665 C C . VAL A 1 212 ? 3.483 -16.457 -6.316 1.00 87.00 212 VAL A C 1
ATOM 1667 O O . VAL A 1 212 ? 3.745 -16.901 -7.434 1.00 87.00 212 VAL A O 1
ATOM 1670 N N . ASP A 1 213 ? 3.692 -17.146 -5.191 1.00 78.81 213 ASP A N 1
ATOM 1671 C CA . ASP A 1 213 ? 4.429 -18.419 -5.150 1.00 78.81 213 ASP A CA 1
ATOM 1672 C C . ASP A 1 213 ? 3.789 -19.476 -6.066 1.00 78.81 213 ASP A C 1
ATOM 1674 O O . ASP A 1 213 ? 4.460 -20.119 -6.867 1.00 78.81 213 ASP A O 1
ATOM 1678 N N . ALA A 1 214 ? 2.453 -19.576 -6.064 1.00 81.62 214 ALA A N 1
ATOM 1679 C CA . ALA A 1 214 ? 1.734 -20.517 -6.92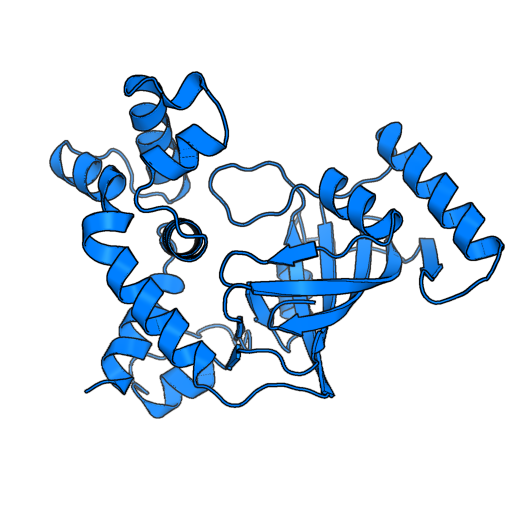1 1.00 81.62 214 ALA A CA 1
ATOM 1680 C C . ALA A 1 214 ? 1.915 -20.230 -8.425 1.00 81.62 214 ALA A C 1
ATOM 1682 O O . ALA A 1 214 ? 1.856 -21.150 -9.244 1.00 81.62 214 ALA A O 1
ATOM 1683 N N . ILE A 1 215 ? 2.107 -18.963 -8.812 1.00 81.50 215 ILE A N 1
ATOM 1684 C CA . ILE A 1 215 ? 2.372 -18.578 -10.204 1.00 81.50 215 ILE A CA 1
ATOM 1685 C C . ILE A 1 215 ? 3.823 -18.883 -10.588 1.00 81.50 215 ILE A C 1
ATOM 1687 O O . ILE A 1 215 ? 4.058 -19.343 -11.709 1.00 81.50 215 ILE A O 1
ATOM 1691 N N . GLN A 1 216 ? 4.773 -18.667 -9.675 1.00 77.06 216 GLN A N 1
ATOM 1692 C CA . GLN A 1 216 ? 6.182 -19.011 -9.880 1.00 77.06 216 GLN A CA 1
ATOM 1693 C C . GLN A 1 216 ? 6.356 -20.529 -10.035 1.00 77.06 216 GLN A C 1
ATOM 1695 O O . GLN A 1 216 ? 6.883 -20.971 -11.058 1.00 77.06 216 GLN A O 1
ATOM 1700 N N . ASP A 1 217 ? 5.785 -21.328 -9.130 1.00 74.31 217 ASP A N 1
ATOM 1701 C CA . ASP A 1 217 ? 5.825 -22.797 -9.181 1.00 74.31 217 ASP A CA 1
ATOM 1702 C C . ASP A 1 217 ? 5.249 -23.361 -10.489 1.00 74.31 217 ASP A C 1
ATOM 1704 O O . ASP A 1 217 ? 5.793 -24.291 -11.089 1.00 74.31 217 ASP A O 1
ATOM 1708 N N . ALA A 1 218 ? 4.136 -22.792 -10.965 1.00 74.31 218 ALA A N 1
ATOM 1709 C CA . ALA A 1 218 ? 3.438 -23.286 -12.149 1.00 74.31 218 ALA A CA 1
ATOM 1710 C C . ALA A 1 218 ? 4.167 -22.990 -13.471 1.00 74.31 218 ALA A C 1
ATOM 1712 O O . ALA A 1 218 ? 3.920 -23.659 -14.481 1.00 74.31 218 ALA A O 1
ATOM 1713 N N . HIS A 1 219 ? 5.016 -21.961 -13.506 1.00 70.75 219 HIS A N 1
ATOM 1714 C CA . HIS A 1 219 ? 5.566 -21.432 -14.755 1.00 70.75 219 HIS A CA 1
ATOM 1715 C C . HIS A 1 219 ? 7.088 -21.363 -14.801 1.00 70.75 219 HIS A C 1
ATOM 1717 O O . HIS A 1 219 ? 7.629 -21.201 -15.899 1.00 70.75 219 HIS A O 1
ATOM 1723 N N . ASN A 1 220 ? 7.771 -21.501 -13.664 1.00 64.06 220 ASN A N 1
ATOM 1724 C CA . ASN A 1 220 ? 9.221 -21.436 -13.586 1.00 64.06 220 ASN A CA 1
ATOM 1725 C C . ASN A 1 220 ? 9.777 -22.061 -12.283 1.00 64.06 220 ASN A C 1
ATOM 1727 O O . ASN A 1 220 ? 10.299 -21.340 -11.434 1.00 64.06 220 ASN A O 1
ATOM 1731 N N . PRO A 1 221 ? 9.703 -23.397 -12.124 1.00 59.91 221 PRO A N 1
ATOM 1732 C CA . PRO A 1 221 ? 10.123 -24.081 -10.895 1.00 59.91 221 PRO A CA 1
ATOM 1733 C C . PRO A 1 221 ? 11.620 -23.919 -10.569 1.00 59.91 221 PRO A C 1
ATOM 1735 O O . PRO A 1 221 ? 12.017 -24.115 -9.426 1.00 59.91 221 PRO A O 1
ATOM 1738 N N . ASP A 1 222 ? 12.446 -23.534 -11.549 1.00 58.38 222 ASP A N 1
ATOM 1739 C CA . ASP A 1 222 ? 13.886 -23.299 -11.374 1.00 58.38 222 ASP A CA 1
ATOM 1740 C C . ASP A 1 222 ? 14.218 -21.865 -10.892 1.00 58.38 222 ASP A C 1
ATOM 1742 O O . ASP A 1 222 ? 15.356 -21.602 -10.510 1.00 58.38 222 ASP A O 1
ATOM 1746 N N . MET A 1 223 ? 13.248 -20.935 -10.901 1.00 51.91 223 MET A N 1
ATOM 1747 C CA . MET A 1 223 ? 13.367 -19.561 -10.371 1.00 51.91 223 MET A CA 1
ATOM 1748 C C . MET A 1 223 ? 12.444 -19.344 -9.161 1.00 51.91 223 MET A C 1
ATOM 1750 O O . MET A 1 223 ? 11.725 -18.346 -9.087 1.00 51.91 223 MET A O 1
ATOM 1754 N N . SER A 1 224 ? 12.435 -20.277 -8.210 1.00 50.88 224 SER A N 1
ATOM 1755 C CA . SER A 1 224 ? 11.830 -20.014 -6.902 1.00 50.88 224 SER A CA 1
ATOM 1756 C C . SER A 1 224 ? 12.680 -18.971 -6.176 1.00 50.88 224 SER A C 1
ATOM 1758 O O . SER A 1 224 ? 13.731 -19.299 -5.633 1.00 50.88 224 SER A O 1
ATOM 1760 N N . ILE A 1 225 ? 12.238 -17.713 -6.190 1.00 51.12 225 ILE A N 1
ATOM 1761 C CA . ILE A 1 225 ? 12.889 -16.608 -5.464 1.00 51.12 225 ILE A CA 1
ATOM 1762 C C . ILE A 1 225 ? 12.389 -16.548 -4.015 1.00 51.12 225 ILE A C 1
ATOM 1764 O O . ILE A 1 225 ? 12.999 -15.883 -3.183 1.00 51.12 225 ILE A O 1
ATOM 1768 N N . SER A 1 226 ? 11.319 -17.279 -3.674 1.00 47.31 226 SER A N 1
ATOM 1769 C CA . SER A 1 226 ? 10.840 -17.378 -2.297 1.00 47.31 226 SER A CA 1
ATOM 1770 C C . SER A 1 226 ? 11.794 -18.244 -1.458 1.00 47.31 226 SER A C 1
ATOM 1772 O O . SER A 1 226 ? 11.514 -19.403 -1.149 1.00 47.31 226 SER A O 1
ATOM 1774 N N . GLU A 1 227 ? 12.945 -17.693 -1.074 1.00 43.59 227 GLU A N 1
ATOM 1775 C CA . GLU A 1 227 ? 13.730 -18.227 0.046 1.00 43.59 227 GLU A CA 1
ATOM 1776 C C . GLU A 1 227 ? 12.974 -18.068 1.380 1.00 43.59 227 GLU A C 1
ATOM 1778 O O . GLU A 1 227 ? 13.273 -18.763 2.350 1.00 43.59 227 GLU A O 1
ATOM 1783 N N . ALA A 1 228 ? 11.927 -17.238 1.418 1.00 48.09 228 ALA A N 1
ATOM 1784 C CA . ALA A 1 228 ? 11.064 -17.051 2.572 1.00 48.09 228 ALA A CA 1
ATOM 1785 C C . ALA A 1 228 ? 9.627 -17.483 2.246 1.00 48.09 228 ALA A C 1
ATOM 1787 O O . ALA A 1 228 ? 9.029 -17.029 1.276 1.00 48.09 228 ALA A O 1
ATOM 1788 N N . GLY A 1 229 ? 9.056 -18.367 3.068 1.00 55.84 229 GLY A N 1
ATOM 1789 C CA . GLY A 1 229 ? 7.661 -18.819 2.997 1.00 55.84 229 GLY A CA 1
ATOM 1790 C C . GLY A 1 229 ? 6.646 -17.729 3.362 1.00 55.84 229 GLY A C 1
ATOM 1791 O O . GLY A 1 229 ? 5.778 -17.951 4.207 1.00 55.84 229 GLY A O 1
ATOM 1792 N N . GLU A 1 230 ? 6.768 -16.550 2.755 1.00 62.75 230 GLU A N 1
ATOM 1793 C CA . GLU A 1 230 ? 5.958 -15.362 3.010 1.00 62.75 230 GLU A CA 1
ATOM 1794 C C . GLU A 1 230 ? 4.525 -15.505 2.503 1.00 62.75 230 GLU A C 1
ATOM 1796 O O . GLU A 1 230 ? 3.662 -14.762 2.960 1.00 62.75 230 GLU A O 1
ATOM 1801 N N . GLN A 1 231 ? 4.230 -16.471 1.624 1.00 79.38 231 GLN A N 1
ATOM 1802 C CA . GLN A 1 231 ? 2.885 -16.712 1.089 1.00 79.38 231 GLN A CA 1
ATOM 1803 C C . GLN A 1 231 ? 2.264 -15.424 0.532 1.00 79.38 231 GLN A C 1
ATOM 1805 O O . GLN A 1 231 ? 1.175 -15.003 0.948 1.00 79.38 231 GLN A O 1
ATOM 1810 N N . GLU A 1 232 ? 2.998 -14.756 -0.365 1.00 88.44 232 GLU A N 1
ATOM 1811 C CA . GLU A 1 232 ? 2.588 -13.458 -0.889 1.00 88.44 232 GLU A CA 1
ATOM 1812 C C . GLU A 1 232 ? 1.327 -13.595 -1.750 1.00 88.44 232 GLU A C 1
ATOM 1814 O O . GLU A 1 232 ? 1.231 -14.387 -2.694 1.00 88.44 232 GLU A O 1
ATOM 1819 N N . ILE A 1 233 ? 0.353 -12.743 -1.445 1.00 93.38 233 ILE A N 1
ATOM 1820 C CA . ILE A 1 233 ? -0.840 -12.510 -2.240 1.00 93.38 233 ILE A CA 1
ATOM 1821 C C . ILE A 1 233 ? -0.783 -11.064 -2.726 1.00 93.38 233 ILE A C 1
ATOM 1823 O O . ILE A 1 233 ? -1.041 -10.121 -1.968 1.00 93.38 233 ILE A O 1
ATOM 1827 N N . LEU A 1 234 ? -0.472 -10.895 -4.010 1.00 95.25 234 LEU A N 1
ATOM 1828 C CA . LEU A 1 234 ? -0.394 -9.595 -4.663 1.00 95.25 234 LEU A CA 1
ATOM 1829 C C . LEU A 1 234 ? -1.766 -9.204 -5.211 1.00 95.25 234 LEU A C 1
ATOM 1831 O O . LEU A 1 234 ? -2.367 -9.919 -6.020 1.00 95.25 234 LEU A O 1
ATOM 1835 N N . LEU A 1 235 ? -2.268 -8.053 -4.776 1.00 96.75 235 LEU A N 1
ATOM 1836 C CA . LEU A 1 235 ? -3.554 -7.515 -5.195 1.00 96.75 235 LEU A CA 1
ATOM 1837 C C . LEU A 1 235 ? -3.387 -6.420 -6.250 1.00 96.75 235 LEU A C 1
ATOM 1839 O O . LEU A 1 235 ? -2.445 -5.630 -6.212 1.00 96.75 235 LEU A O 1
ATOM 1843 N N . ASN A 1 236 ? -4.342 -6.356 -7.178 1.00 96.50 236 ASN A N 1
ATOM 1844 C CA . ASN A 1 236 ? -4.393 -5.329 -8.221 1.00 96.50 236 ASN A CA 1
ATOM 1845 C C . ASN A 1 236 ? -4.573 -3.916 -7.617 1.00 96.50 236 ASN A C 1
ATOM 1847 O O . ASN A 1 236 ? -5.068 -3.802 -6.503 1.00 96.50 236 ASN A O 1
ATOM 1851 N N . PRO A 1 237 ? -4.294 -2.824 -8.345 1.00 95.62 237 PRO A N 1
ATOM 1852 C CA . PRO A 1 237 ? -4.702 -1.489 -7.929 1.00 95.62 237 PRO A CA 1
ATOM 1853 C C . PRO A 1 237 ? -6.210 -1.279 -8.031 1.00 95.62 237 PRO A C 1
ATOM 1855 O O . PRO A 1 237 ? -6.830 -1.743 -8.991 1.00 95.62 237 PRO A O 1
ATOM 1858 N N . GLY A 1 238 ? -6.778 -0.498 -7.111 1.00 94.62 238 GLY A N 1
ATOM 1859 C CA . GLY A 1 238 ? -8.200 -0.135 -7.096 1.00 94.62 238 GLY A CA 1
ATOM 1860 C C . GLY A 1 238 ? -9.016 -0.807 -5.990 1.00 94.62 238 GLY A C 1
ATOM 1861 O O . GLY A 1 238 ? -10.236 -0.934 -6.121 1.00 94.62 238 GLY A O 1
ATOM 1862 N N . HIS A 1 239 ? -8.371 -1.254 -4.910 1.00 96.56 239 HIS A N 1
ATOM 1863 C CA . HIS A 1 239 ? -9.070 -1.787 -3.739 1.00 96.56 239 HIS A CA 1
ATOM 1864 C C . HIS A 1 239 ? -9.390 -0.681 -2.745 1.00 96.56 239 HIS A C 1
ATOM 1866 O O . HIS A 1 239 ? -8.620 0.262 -2.554 1.00 96.56 239 HIS A O 1
ATOM 1872 N N . TYR A 1 240 ? -10.517 -0.831 -2.061 1.00 95.62 240 TYR A N 1
ATOM 1873 C CA . TYR A 1 240 ? -10.892 0.016 -0.942 1.00 95.62 240 TYR A CA 1
ATOM 1874 C C . TYR A 1 240 ? -11.038 -0.819 0.329 1.00 95.62 240 TYR A C 1
ATOM 1876 O O . TYR A 1 240 ? -11.629 -1.902 0.332 1.00 95.62 240 TYR A O 1
ATOM 1884 N N . PHE A 1 241 ? -10.499 -0.298 1.424 1.00 97.38 241 PHE A N 1
ATOM 1885 C CA . PHE A 1 241 ? -10.563 -0.906 2.742 1.00 97.38 241 PHE A CA 1
ATOM 1886 C C . PHE A 1 241 ? -11.463 -0.090 3.655 1.00 97.38 241 PHE A C 1
ATOM 1888 O O . PHE A 1 241 ? -11.134 1.042 4.007 1.00 97.38 241 PHE A O 1
ATOM 1895 N N . GLN A 1 242 ? -12.591 -0.675 4.051 1.00 97.31 242 GLN A N 1
ATOM 1896 C CA . GLN A 1 242 ? -13.505 -0.088 5.021 1.00 97.31 242 GLN A CA 1
ATOM 1897 C C . GLN A 1 242 ? -13.162 -0.610 6.423 1.00 97.31 242 GLN A C 1
ATOM 1899 O O . GLN A 1 242 ? -13.348 -1.808 6.666 1.00 97.31 242 GLN A O 1
ATOM 1904 N N . PRO A 1 243 ? -12.706 0.245 7.357 1.00 97.56 243 PRO A N 1
ATOM 1905 C CA . PRO A 1 243 ? -12.401 -0.196 8.710 1.00 97.56 243 PRO A CA 1
ATOM 1906 C C . PRO A 1 243 ? -13.665 -0.572 9.483 1.00 97.56 243 PRO A C 1
ATOM 1908 O O . PRO A 1 243 ? -14.700 0.086 9.371 1.00 97.56 243 PRO A O 1
ATOM 1911 N N . GLU A 1 244 ? -13.551 -1.612 10.302 1.00 97.50 244 GLU A N 1
ATOM 1912 C CA . GLU A 1 244 ? -14.604 -2.067 11.215 1.00 97.50 244 GLU A CA 1
ATOM 1913 C C . GLU A 1 244 ? -14.154 -1.967 12.672 1.00 97.50 244 GLU A C 1
ATOM 1915 O O . GLU A 1 244 ? -14.923 -1.531 13.523 1.00 97.50 244 GLU A O 1
ATOM 1920 N N . LYS A 1 245 ? -12.910 -2.361 12.974 1.00 97.44 245 LYS A N 1
ATOM 1921 C CA . LYS A 1 245 ? -12.352 -2.334 14.333 1.00 97.44 245 LYS A CA 1
ATOM 1922 C C . LYS A 1 245 ? -10.896 -1.909 14.312 1.00 97.44 245 LYS A C 1
ATOM 1924 O O . LYS A 1 245 ? -10.133 -2.400 13.483 1.00 97.44 245 LYS A O 1
ATOM 1929 N N . ILE A 1 246 ? -10.518 -1.051 15.251 1.00 97.81 246 ILE A N 1
ATOM 1930 C CA . ILE A 1 246 ? -9.139 -0.604 15.458 1.00 97.81 246 ILE A CA 1
ATOM 1931 C C . ILE A 1 246 ? -8.735 -0.972 16.883 1.00 97.81 246 ILE A C 1
ATOM 1933 O O . ILE A 1 246 ? -9.397 -0.576 17.840 1.00 97.81 246 ILE A O 1
ATOM 1937 N N . VAL A 1 247 ? -7.659 -1.734 17.031 1.00 96.88 247 VAL A N 1
ATOM 1938 C CA . VAL A 1 247 ? -7.044 -2.060 18.316 1.00 96.88 247 VAL A CA 1
ATOM 1939 C C . VAL A 1 247 ? -5.835 -1.157 18.485 1.00 96.88 247 VAL A C 1
ATOM 1941 O O . VAL A 1 247 ? -4.875 -1.255 17.722 1.00 96.88 247 VAL A O 1
ATOM 1944 N N . MET A 1 248 ? -5.889 -0.281 19.485 1.00 96.00 248 MET A N 1
ATOM 1945 C CA . MET A 1 248 ? -4.749 0.550 19.850 1.00 96.00 248 MET A CA 1
ATOM 1946 C C . MET A 1 248 ? -3.787 -0.282 20.686 1.00 96.00 248 MET A C 1
ATOM 1948 O O . MET A 1 248 ? -4.180 -0.865 21.704 1.00 96.00 248 MET A O 1
ATOM 1952 N N . LEU A 1 249 ? -2.538 -0.343 20.242 1.00 92.50 249 LEU A N 1
ATOM 1953 C CA . LEU A 1 249 ? -1.495 -1.152 20.854 1.00 92.50 249 LEU A CA 1
ATOM 1954 C C . LEU A 1 249 ? -0.498 -0.234 21.572 1.00 92.50 249 LEU A C 1
ATOM 1956 O O . LEU A 1 249 ? -0.637 0.992 21.578 1.00 92.50 249 LEU A O 1
ATOM 1960 N N . GLU A 1 250 ? 0.469 -0.820 22.270 1.00 87.94 250 GLU A N 1
ATOM 1961 C CA . GLU A 1 250 ? 1.539 -0.038 22.892 1.00 87.94 250 GLU A CA 1
ATOM 1962 C C . GLU A 1 250 ? 2.439 0.632 21.857 1.00 87.94 250 GLU A C 1
ATOM 1964 O O . GLU A 1 250 ? 2.921 1.732 22.127 1.00 87.94 250 GLU A O 1
ATOM 1969 N N . GLN A 1 251 ? 2.623 -0.022 20.708 1.00 84.81 251 GLN A N 1
ATOM 1970 C CA . GLN A 1 251 ? 3.447 0.416 19.589 1.00 84.81 251 GLN A CA 1
ATOM 1971 C C . GLN A 1 251 ? 2.623 0.268 18.306 1.00 84.81 251 GLN A C 1
ATOM 1973 O O . GLN A 1 251 ? 2.514 -0.821 17.743 1.00 84.81 251 GLN A O 1
ATOM 1978 N N . GLY A 1 252 ? 1.970 1.354 17.887 1.00 91.56 252 GLY A N 1
ATOM 1979 C CA . GLY A 1 252 ? 1.122 1.353 16.700 1.00 91.56 252 GLY A CA 1
ATOM 1980 C C . GLY A 1 252 ? -0.323 0.903 16.924 1.00 91.56 252 GLY A C 1
ATOM 1981 O O . GLY A 1 252 ? -0.910 1.038 18.005 1.00 91.56 252 GLY A O 1
ATOM 1982 N N . PHE A 1 253 ? -0.930 0.381 15.860 1.00 94.62 253 PHE A N 1
ATOM 1983 C CA . PHE A 1 253 ? -2.311 -0.090 15.876 1.00 94.62 253 PHE A CA 1
ATOM 1984 C C . PHE A 1 253 ? -2.543 -1.244 14.900 1.00 94.62 253 PHE A C 1
ATOM 1986 O O . PHE A 1 253 ? -1.919 -1.344 13.845 1.00 94.62 253 PHE A O 1
ATOM 1993 N N . ALA A 1 254 ? -3.508 -2.097 15.240 1.00 95.44 254 ALA A N 1
ATOM 1994 C CA . ALA A 1 254 ? -4.035 -3.105 14.332 1.00 95.44 254 ALA A CA 1
ATOM 1995 C C . ALA A 1 254 ? -5.443 -2.716 13.887 1.00 95.44 254 ALA A C 1
ATOM 1997 O O . ALA A 1 254 ? -6.267 -2.284 14.692 1.00 95.44 254 ALA A O 1
ATOM 1998 N N . VAL A 1 255 ? -5.753 -2.903 12.610 1.00 97.25 255 VAL A N 1
ATOM 1999 C CA . VAL A 1 255 ? -7.058 -2.581 12.041 1.00 97.25 255 VAL A CA 1
ATOM 2000 C C . VAL A 1 255 ? -7.622 -3.771 11.280 1.00 97.25 255 VAL A C 1
ATOM 2002 O O . VAL A 1 255 ? -6.963 -4.389 10.450 1.00 97.25 255 VAL A O 1
ATOM 2005 N N . THR A 1 256 ? -8.876 -4.104 11.571 1.00 98.00 256 THR A N 1
ATOM 2006 C CA . THR A 1 256 ? -9.649 -5.111 10.844 1.00 98.00 256 THR A CA 1
ATOM 2007 C C . THR A 1 256 ? -10.773 -4.434 10.079 1.00 98.00 256 THR A C 1
ATOM 2009 O O . THR A 1 256 ? -11.441 -3.540 10.605 1.00 98.00 256 THR A O 1
ATOM 2012 N N . GLY A 1 257 ? -11.018 -4.887 8.855 1.00 97.62 257 GLY A N 1
ATOM 2013 C CA . GLY A 1 257 ? -12.087 -4.349 8.022 1.00 97.62 257 GLY A CA 1
ATOM 2014 C C . GLY A 1 257 ? -12.308 -5.142 6.744 1.00 97.62 257 GLY A C 1
ATOM 2015 O O . GLY A 1 257 ? -11.617 -6.129 6.490 1.00 97.62 257 GLY A O 1
ATOM 2016 N N . ARG A 1 258 ? -13.274 -4.711 5.935 1.00 97.44 258 ARG A N 1
ATOM 2017 C CA . ARG A 1 258 ? -13.580 -5.322 4.635 1.00 97.44 258 ARG A CA 1
ATOM 2018 C C . ARG A 1 258 ? -12.711 -4.702 3.552 1.00 97.44 258 ARG A C 1
ATOM 2020 O O . ARG A 1 258 ? -12.677 -3.480 3.425 1.00 97.44 258 ARG A O 1
ATOM 2027 N N . LEU A 1 259 ? -12.058 -5.548 2.763 1.00 97.94 259 LEU A N 1
ATOM 2028 C CA . LEU A 1 259 ? -11.325 -5.153 1.566 1.00 97.94 259 LEU A CA 1
ATOM 2029 C C . LEU A 1 259 ? -12.091 -5.649 0.345 1.00 97.94 259 LEU A C 1
ATOM 2031 O O . LEU A 1 259 ? -12.414 -6.833 0.265 1.00 97.94 259 LEU A O 1
ATOM 2035 N N . ALA A 1 260 ? -12.373 -4.747 -0.587 1.00 96.44 260 ALA A N 1
ATOM 2036 C CA . ALA A 1 260 ? -13.091 -5.062 -1.813 1.00 96.44 260 ALA A CA 1
ATOM 2037 C C . ALA A 1 260 ? -12.482 -4.334 -3.014 1.00 96.44 260 ALA A C 1
ATOM 2039 O O . ALA A 1 260 ? -11.767 -3.343 -2.855 1.00 96.44 260 ALA A O 1
ATOM 2040 N N . TYR A 1 261 ? -12.736 -4.868 -4.207 1.00 95.44 261 TYR A N 1
ATOM 2041 C CA . TYR A 1 261 ? -12.167 -4.396 -5.467 1.00 95.44 261 TYR A CA 1
ATOM 2042 C C . TYR A 1 261 ? -13.230 -3.747 -6.358 1.00 95.44 261 TYR A C 1
ATOM 2044 O O . TYR A 1 261 ? -14.301 -4.321 -6.556 1.00 95.44 261 TYR A O 1
ATOM 2052 N N . GLY A 1 262 ? -12.906 -2.586 -6.932 1.00 85.69 262 GLY A N 1
ATOM 2053 C CA . GLY A 1 262 ? -13.791 -1.828 -7.822 1.00 85.69 262 GLY A CA 1
ATOM 2054 C C . GLY A 1 262 ? -14.363 -0.565 -7.177 1.00 85.69 262 GLY A C 1
ATOM 2055 O O . GLY A 1 262 ? -14.010 -0.199 -6.057 1.00 85.69 262 GLY A O 1
ATOM 2056 N N . GLU A 1 263 ? -15.235 0.129 -7.907 1.00 60.44 263 GLU A N 1
ATOM 2057 C CA . GLU A 1 263 ? -15.864 1.360 -7.427 1.00 60.44 263 GLU A CA 1
ATOM 2058 C C . GLU A 1 263 ? -17.092 1.046 -6.562 1.00 60.44 263 GLU A C 1
ATOM 2060 O O . GLU A 1 263 ? -17.939 0.227 -6.924 1.00 60.44 263 GLU A O 1
ATOM 2065 N N . ARG A 1 264 ? -17.179 1.713 -5.410 1.00 48.75 264 ARG A N 1
ATOM 2066 C CA . ARG A 1 264 ? -18.421 1.904 -4.660 1.00 48.75 264 ARG A CA 1
ATOM 2067 C C . ARG A 1 264 ? -18.914 3.322 -4.873 1.00 48.75 264 ARG A C 1
ATOM 2069 O O . ARG A 1 264 ? -18.056 4.233 -4.796 1.00 48.75 264 ARG A O 1
#

Foldseek 3Di:
DLLVLLLVLVVQCPDLLLLVVLLQCLLLPDQFPLSVVCVVDVVSVDVVVLLVVLQVLRVVSVVPDDDPVRSVCSRCVSNPPNNVSSVSNQVVLQPDFFDAQDKWKAKAFQDDDPSDPGHPQLVVLLCQLVQHKDFFSGKDKTFPDPVLRQCNQDPDPPDGLAAFPDKQFPQDPDPVSVVVSVVVNVCSVVVNAARGGEMEIERGDRFRWDFSQVSCVVRPVPPNPCPDPRRIIMGRGAKIWGWGMWTRTPHHIYTYTYIHHDDD

Radius of gyration: 19.37 Å; chains: 1; bounding box: 50×46×49 Å

Secondary structure (DSSP, 8-state):
-HHHHHHHHHHHHHSTTTHHHHHHHHHTT-SSHHHHHHHH-GGGGSHHHHHHHHHHHHHHTT--S--HHHHHHHHTHIIIIIHHHHHHHHHHHHHSPPB-SSEEEEEEE----TTSS---HHHHHHHHHTTPPEEE-S-EEEES-HHHHHHTT-SSTT--S--EEEEEETTS--HHHHHHHHHHHHHHHTT-S--SEEEEEEEEESB-EEEHHHHHHHH-GGG---SS---EEEEPS-EEEEEEEEEEESSSEEEEEEEEES--